Protein AF-F1VXD8-F1 (afdb_monomer_lite)

pLDDT: mean 83.52, std 15.58, range [35.66, 98.38]

Sequence (327 aa):
MNMDRWGVHWSHRRVVLRFARDKKGVAVALHQAAVRQLATRLDNAVLAYENTHGTLWCEQHRLHGQRSDFFLDGPDLLSGDSAGRHFYQLVRNLPLSGYERSFKLRADQLISGRFLVGLPVAVMAAADIDYLASRLEAPAPYRAALGAALAQAQYLHVGFEPDGGQTICKMYLEFAEGNSDRQPLYVGYKWDPADAQQRAISHYVSAPLPDTLALADDVARTGLEDIIALATRRVPRSALRYVDVTDLDTQRVSFDINLYPAGLRVRDVQPMLLGMQRYFSIPEKEMAALIARTADAVVGHVAGGTDRHGRAFVTIYHAHPASLMAA

Structure (mmCIF, N/CA/C/O backbone):
data_AF-F1VXD8-F1
#
_entry.id   AF-F1VXD8-F1
#
loop_
_atom_site.group_PDB
_atom_site.id
_atom_site.type_symbol
_atom_site.label_atom_id
_atom_site.label_alt_id
_atom_site.label_comp_id
_atom_site.label_asym_id
_atom_site.label_entity_id
_atom_site.label_seq_id
_atom_site.pdbx_PDB_ins_code
_atom_site.Cartn_x
_atom_site.Cartn_y
_atom_site.Cartn_z
_atom_site.occupancy
_atom_site.B_iso_or_equiv
_atom_site.auth_seq_id
_atom_site.auth_comp_id
_atom_site.auth_asym_id
_atom_site.auth_atom_id
_atom_site.pdbx_PDB_model_num
ATOM 1 N N . MET A 1 1 ? 26.092 6.415 -21.485 1.00 38.09 1 MET A N 1
ATOM 2 C CA . MET A 1 1 ? 26.252 5.047 -22.026 1.00 38.09 1 MET A CA 1
ATOM 3 C C . MET A 1 1 ? 25.267 4.202 -21.236 1.00 38.09 1 MET A C 1
ATOM 5 O O . MET A 1 1 ? 25.464 4.098 -20.036 1.00 38.09 1 MET A O 1
ATOM 9 N N . ASN A 1 2 ? 24.162 3.741 -21.827 1.00 35.66 2 ASN A N 1
ATOM 10 C CA . ASN A 1 2 ? 23.136 3.025 -21.057 1.00 35.66 2 ASN A CA 1
ATOM 11 C C . ASN A 1 2 ? 23.578 1.567 -20.889 1.00 35.66 2 ASN A C 1
ATOM 13 O O . ASN A 1 2 ? 23.715 0.856 -21.884 1.00 35.66 2 ASN A O 1
ATOM 17 N N . MET A 1 3 ? 23.874 1.158 -19.654 1.00 39.47 3 MET A N 1
ATOM 18 C CA . MET A 1 3 ? 23.841 -0.257 -19.274 1.00 39.47 3 MET A CA 1
ATOM 19 C C . MET A 1 3 ? 22.394 -0.729 -19.400 1.00 39.47 3 MET A C 1
ATOM 21 O O . MET A 1 3 ? 21.478 0.028 -19.071 1.00 39.47 3 MET A O 1
ATOM 25 N N . ASP A 1 4 ? 22.180 -1.940 -19.905 1.00 50.34 4 ASP A N 1
ATOM 26 C CA . ASP A 1 4 ? 20.881 -2.576 -19.719 1.00 50.34 4 ASP A CA 1
ATOM 27 C C . ASP A 1 4 ? 20.726 -3.041 -18.258 1.00 50.34 4 ASP A C 1
ATOM 29 O O . ASP A 1 4 ? 21.672 -3.004 -17.464 1.00 50.34 4 ASP A O 1
ATOM 33 N N . ARG A 1 5 ? 19.525 -3.499 -17.904 1.00 52.06 5 ARG A N 1
ATOM 34 C CA . ARG A 1 5 ? 19.204 -4.034 -16.569 1.00 52.06 5 ARG A CA 1
ATOM 35 C C . ARG A 1 5 ? 20.009 -5.281 -16.162 1.00 52.06 5 ARG A C 1
ATOM 37 O O . ARG A 1 5 ? 19.930 -5.726 -15.029 1.00 52.06 5 ARG A O 1
ATOM 44 N N . TRP A 1 6 ? 20.805 -5.846 -17.071 1.00 50.00 6 TRP A N 1
ATOM 45 C CA . TRP A 1 6 ? 21.692 -6.983 -16.813 1.00 50.00 6 TRP A CA 1
ATOM 46 C C . TRP A 1 6 ? 23.145 -6.552 -16.589 1.00 50.00 6 TRP A C 1
ATOM 48 O O . TRP A 1 6 ? 24.043 -7.390 -16.505 1.00 50.00 6 TRP A O 1
ATOM 58 N N . GLY A 1 7 ? 23.397 -5.241 -16.535 1.00 41.53 7 GLY A N 1
ATOM 59 C CA . GLY A 1 7 ? 24.740 -4.680 -16.461 1.00 41.53 7 GLY A CA 1
ATOM 60 C C . GLY A 1 7 ? 25.557 -4.895 -17.736 1.00 41.53 7 GLY A C 1
ATOM 61 O O . GLY A 1 7 ? 26.779 -4.736 -17.724 1.00 41.53 7 GLY A O 1
ATOM 62 N N . VAL A 1 8 ? 24.907 -5.250 -18.847 1.00 44.00 8 VAL A N 1
ATOM 63 C CA . VAL A 1 8 ? 25.558 -5.528 -20.122 1.00 44.00 8 VAL A CA 1
ATOM 64 C C . VAL A 1 8 ? 25.631 -4.248 -20.946 1.00 44.00 8 VAL A C 1
ATOM 66 O O . VAL A 1 8 ? 24.645 -3.562 -21.226 1.00 44.00 8 VAL A O 1
ATOM 69 N N . HIS A 1 9 ? 26.846 -3.930 -21.387 1.00 44.16 9 HIS A N 1
ATOM 70 C CA . HIS A 1 9 ? 27.068 -2.894 -22.383 1.00 44.16 9 HIS A CA 1
ATOM 71 C C . HIS A 1 9 ? 26.764 -3.430 -23.781 1.00 44.16 9 HIS A C 1
ATOM 73 O O . HIS A 1 9 ? 27.590 -4.103 -24.402 1.00 44.16 9 HIS A O 1
ATOM 79 N N . TRP A 1 10 ? 25.612 -3.055 -24.329 1.00 46.56 10 TRP A N 1
ATOM 80 C CA . TRP A 1 10 ? 25.350 -3.253 -25.749 1.00 46.56 10 TRP A CA 1
ATOM 81 C C . TRP A 1 10 ? 25.934 -2.091 -26.547 1.00 46.56 10 TRP A C 1
ATOM 83 O O . TRP A 1 10 ? 25.477 -0.952 -26.465 1.00 46.56 10 TRP A O 1
ATOM 93 N N . SER A 1 11 ? 26.956 -2.370 -27.358 1.00 47.16 11 SER A N 1
ATOM 94 C CA . SER A 1 11 ? 27.401 -1.434 -28.390 1.00 47.16 11 SER A CA 1
ATOM 95 C C . SER A 1 11 ? 26.821 -1.869 -29.737 1.00 47.16 11 SER A C 1
ATOM 97 O O . SER A 1 11 ? 27.127 -2.946 -30.250 1.00 47.16 11 SER A O 1
ATOM 99 N N . HIS A 1 12 ? 26.007 -1.011 -30.355 1.00 52.53 12 HIS A N 1
ATOM 100 C CA . HIS A 1 12 ? 25.431 -1.262 -31.683 1.00 52.53 12 HIS A CA 1
ATOM 101 C C . HIS A 1 12 ? 26.468 -1.272 -32.817 1.00 52.53 12 HIS A C 1
ATOM 103 O O . HIS A 1 12 ? 26.105 -1.461 -33.976 1.00 52.53 12 HIS A O 1
ATOM 109 N N . ARG A 1 13 ? 27.752 -1.028 -32.518 1.00 52.91 13 ARG A N 1
ATOM 110 C CA . ARG A 1 13 ? 28.778 -0.863 -33.548 1.00 52.91 13 ARG A CA 1
ATOM 111 C C . ARG A 1 13 ? 29.241 -2.192 -34.145 1.00 52.91 13 ARG A C 1
ATOM 113 O O . ARG A 1 13 ? 29.604 -2.178 -35.316 1.00 52.91 13 ARG A O 1
ATOM 120 N N . ARG A 1 14 ? 29.189 -3.316 -33.409 1.00 56.62 14 ARG A N 1
ATOM 121 C CA . ARG A 1 14 ? 29.451 -4.681 -33.923 1.00 56.62 14 ARG A CA 1
ATOM 122 C C . ARG A 1 14 ? 28.812 -5.747 -33.024 1.00 56.62 14 ARG A C 1
ATOM 124 O O . ARG A 1 14 ? 29.429 -6.166 -32.050 1.00 56.62 14 ARG A O 1
ATOM 131 N N . VAL A 1 15 ? 27.615 -6.226 -33.364 1.00 61.59 15 VAL A N 1
ATOM 132 C CA . VAL A 1 15 ? 27.095 -7.469 -32.768 1.00 61.59 15 VAL A CA 1
ATOM 133 C C . VAL A 1 15 ? 27.590 -8.631 -33.616 1.00 61.59 15 VAL A C 1
ATOM 135 O O . VAL A 1 15 ? 27.307 -8.695 -34.813 1.00 61.59 15 VAL A O 1
ATOM 138 N N . VAL A 1 16 ? 28.365 -9.521 -32.999 1.00 60.97 16 VAL A N 1
ATOM 139 C CA . VAL A 1 16 ? 28.893 -10.725 -33.641 1.00 60.97 16 VAL A CA 1
ATOM 140 C C . VAL A 1 16 ? 28.226 -11.931 -33.002 1.00 60.97 16 VAL A C 1
ATOM 142 O O . VAL A 1 16 ? 28.503 -12.246 -31.846 1.00 60.97 16 VAL A O 1
ATOM 145 N N . LEU A 1 17 ? 27.365 -12.615 -33.754 1.00 58.53 17 LEU A N 1
ATOM 146 C CA . LEU A 1 17 ? 26.837 -13.906 -33.323 1.00 58.53 17 LEU A CA 1
ATOM 147 C C . LEU A 1 17 ? 27.918 -14.960 -33.551 1.00 58.53 17 LEU A C 1
ATOM 149 O O . LEU A 1 17 ? 28.400 -15.128 -34.674 1.00 58.53 17 LEU A O 1
ATOM 153 N N . ARG A 1 18 ? 28.326 -15.637 -32.477 1.00 59.59 18 ARG A N 1
ATOM 154 C CA . ARG A 1 18 ? 29.280 -16.745 -32.533 1.00 59.59 18 ARG A CA 1
ATOM 155 C C . ARG A 1 18 ? 28.513 -18.054 -32.456 1.00 59.59 18 ARG A C 1
ATOM 157 O O . ARG A 1 18 ? 27.931 -18.370 -31.425 1.00 59.59 18 ARG A O 1
ATOM 164 N N . PHE A 1 19 ? 28.549 -18.816 -33.537 1.00 59.12 19 PHE A N 1
ATOM 165 C CA . PHE A 1 19 ? 28.017 -20.171 -33.584 1.00 59.12 19 PHE A CA 1
ATOM 166 C C . PHE A 1 19 ? 29.193 -21.126 -33.441 1.00 59.12 19 PHE A C 1
ATOM 168 O O . PHE A 1 19 ? 30.098 -21.098 -34.273 1.00 59.12 19 PHE A O 1
ATOM 175 N N . ALA A 1 20 ? 29.214 -21.936 -32.387 1.00 53.72 20 ALA A N 1
ATOM 176 C CA . ALA A 1 20 ? 30.262 -22.925 -32.180 1.00 53.72 20 ALA A CA 1
ATOM 177 C C . ALA A 1 20 ? 29.657 -24.324 -32.091 1.00 53.72 20 ALA A C 1
ATOM 179 O O . ALA A 1 20 ? 28.726 -24.557 -31.324 1.00 53.72 20 ALA A O 1
ATOM 180 N N . ARG A 1 21 ? 30.230 -25.256 -32.853 1.00 45.47 21 ARG A N 1
ATOM 181 C CA . ARG A 1 21 ? 30.046 -26.695 -32.663 1.00 45.47 21 ARG A CA 1
ATOM 182 C C . ARG A 1 21 ? 31.432 -27.329 -32.700 1.00 45.47 21 ARG A C 1
ATOM 184 O O . ARG A 1 21 ? 32.216 -27.037 -33.601 1.00 45.47 21 ARG A O 1
ATOM 191 N N . ASP A 1 22 ? 31.764 -28.111 -31.677 1.00 48.09 22 ASP A N 1
ATOM 192 C CA . ASP A 1 22 ? 33.009 -28.888 -31.598 1.00 48.09 22 ASP A CA 1
ATOM 193 C C . ASP A 1 22 ? 34.289 -28.059 -31.838 1.00 48.09 22 ASP A C 1
ATOM 195 O O . ASP A 1 22 ? 35.101 -28.346 -32.717 1.00 48.09 22 ASP A O 1
ATOM 199 N N . LYS A 1 23 ? 34.469 -26.988 -31.047 1.00 52.34 23 LYS A N 1
ATOM 200 C CA . LYS A 1 23 ? 35.639 -26.075 -31.053 1.00 52.34 23 LYS A CA 1
ATOM 201 C C . LYS A 1 23 ? 35.875 -25.274 -32.348 1.00 52.34 23 LYS A C 1
ATOM 203 O O . LYS A 1 23 ? 36.781 -24.443 -32.369 1.00 52.34 23 LYS A O 1
ATOM 208 N N . LYS A 1 24 ? 35.056 -25.435 -33.394 1.00 49.69 24 LYS A N 1
ATOM 209 C CA . LYS A 1 24 ? 35.053 -24.560 -34.579 1.00 49.69 24 LYS A CA 1
ATOM 210 C C . LYS A 1 24 ? 33.938 -23.525 -34.445 1.00 49.69 24 LYS A C 1
ATOM 212 O O . LYS A 1 24 ? 32.763 -23.875 -34.367 1.00 49.69 24 LYS A O 1
ATOM 217 N N . GLY A 1 25 ? 34.320 -22.250 -34.378 1.00 60.97 25 GLY A N 1
ATOM 218 C CA . GLY A 1 25 ? 33.395 -21.124 -34.272 1.00 60.97 25 GLY A CA 1
ATOM 219 C C . GLY A 1 25 ? 33.295 -20.344 -35.580 1.00 60.97 25 GLY A C 1
ATOM 220 O O . GLY A 1 25 ? 34.322 -19.974 -36.144 1.00 60.97 25 GLY A O 1
ATOM 221 N N . VAL A 1 26 ? 32.077 -20.051 -36.034 1.00 63.69 26 VAL A N 1
ATOM 222 C CA . VAL A 1 26 ? 31.808 -19.061 -37.088 1.00 63.69 26 VAL A CA 1
ATOM 223 C C . VAL A 1 26 ? 31.263 -17.799 -36.432 1.00 63.69 26 VAL A C 1
ATOM 225 O O . VAL A 1 26 ? 30.393 -17.862 -35.564 1.00 63.69 26 VAL A O 1
ATOM 228 N N . ALA A 1 27 ? 31.795 -16.651 -36.838 1.00 71.44 27 ALA A N 1
ATOM 229 C CA . ALA A 1 27 ? 31.376 -15.336 -36.380 1.00 71.44 27 ALA A CA 1
ATOM 230 C C . ALA A 1 27 ? 30.654 -14.607 -37.519 1.00 71.44 27 ALA A C 1
ATOM 232 O O . ALA A 1 27 ? 31.244 -14.387 -38.575 1.00 71.44 27 ALA A O 1
ATOM 233 N N . VAL A 1 28 ? 29.400 -14.210 -37.300 1.00 74.00 28 VAL A N 1
ATOM 234 C CA . VAL A 1 28 ? 28.630 -13.405 -38.260 1.00 74.00 28 VAL A CA 1
ATOM 235 C C . VAL A 1 28 ? 28.453 -12.004 -37.694 1.00 74.00 28 VAL A C 1
ATOM 237 O O . VAL A 1 28 ? 27.835 -11.830 -36.643 1.00 74.00 28 VAL A O 1
ATOM 240 N N . ALA A 1 29 ? 29.001 -11.003 -38.385 1.00 78.25 29 ALA A N 1
ATOM 241 C CA . ALA A 1 29 ? 28.764 -9.603 -38.059 1.00 78.25 29 ALA A CA 1
ATOM 242 C C . ALA A 1 29 ? 27.377 -9.186 -38.564 1.00 78.25 29 ALA A C 1
ATOM 244 O O . ALA A 1 29 ? 27.072 -9.323 -39.748 1.00 78.25 29 ALA A O 1
ATOM 245 N N . LEU A 1 30 ? 26.536 -8.673 -37.668 1.00 77.88 30 LEU A N 1
ATOM 246 C CA . LEU A 1 30 ? 25.203 -8.197 -38.024 1.00 77.88 30 LEU A CA 1
ATOM 247 C C . LEU A 1 30 ? 25.238 -6.733 -38.473 1.00 77.88 30 LEU A C 1
ATOM 249 O O . LEU A 1 30 ? 25.875 -5.887 -37.844 1.00 77.88 30 LEU A O 1
ATOM 253 N N . HIS A 1 31 ? 24.484 -6.419 -39.528 1.00 84.44 31 HIS A N 1
ATOM 254 C CA . HIS A 1 31 ? 24.218 -5.039 -39.930 1.00 84.44 31 HIS A CA 1
ATOM 255 C C . HIS A 1 31 ? 23.404 -4.303 -38.849 1.00 84.44 31 HIS A C 1
ATOM 257 O O . HIS A 1 31 ? 22.544 -4.903 -38.203 1.00 84.44 31 HIS A O 1
ATOM 263 N N . GLN A 1 32 ? 23.595 -2.989 -38.685 1.00 77.00 32 GLN A N 1
ATOM 264 C CA . GLN A 1 32 ? 22.934 -2.202 -37.630 1.00 77.00 32 GLN A CA 1
ATOM 265 C C . GLN A 1 32 ? 21.396 -2.301 -37.669 1.00 77.00 32 GLN A C 1
ATOM 267 O O . GLN A 1 32 ? 20.741 -2.311 -36.628 1.00 77.00 32 GLN A O 1
ATOM 272 N N . ALA A 1 33 ? 20.800 -2.391 -38.862 1.00 79.62 33 ALA A N 1
ATOM 273 C CA . ALA A 1 33 ? 19.358 -2.609 -39.008 1.00 79.62 33 ALA A CA 1
ATOM 274 C C . ALA A 1 33 ? 18.912 -3.979 -38.459 1.00 79.62 33 ALA A C 1
ATOM 276 O O . ALA A 1 33 ? 17.919 -4.048 -37.740 1.00 79.62 33 ALA A O 1
ATOM 277 N N . ALA A 1 34 ? 19.682 -5.040 -38.725 1.00 81.56 34 ALA A N 1
ATOM 278 C CA . ALA A 1 34 ? 19.412 -6.380 -38.207 1.00 81.56 34 ALA A CA 1
ATOM 279 C C . ALA A 1 34 ? 19.588 -6.440 -36.683 1.00 81.56 34 ALA A C 1
ATOM 281 O O . ALA A 1 34 ? 18.781 -7.062 -36.003 1.00 81.56 34 ALA A O 1
ATOM 282 N N . VAL A 1 35 ? 20.588 -5.736 -36.136 1.00 77.81 35 VAL A N 1
ATOM 283 C CA . VAL A 1 35 ? 20.770 -5.596 -34.681 1.00 77.81 35 VAL A CA 1
ATOM 284 C C . VAL A 1 35 ? 19.558 -4.937 -34.033 1.00 77.81 35 VAL A C 1
ATOM 286 O O . VAL A 1 35 ? 19.059 -5.450 -33.039 1.00 77.81 35 VAL A O 1
ATOM 289 N N . ARG A 1 36 ? 19.056 -3.832 -34.602 1.00 74.38 36 ARG A N 1
ATOM 290 C CA . ARG A 1 36 ? 17.851 -3.162 -34.090 1.00 74.38 36 ARG A CA 1
ATOM 291 C C . ARG A 1 36 ? 16.632 -4.081 -34.132 1.00 74.38 36 ARG A C 1
ATOM 293 O O . ARG A 1 36 ? 15.937 -4.197 -33.134 1.00 74.38 36 ARG A O 1
ATOM 300 N N . GLN A 1 37 ? 16.411 -4.777 -35.247 1.00 81.50 37 GLN A N 1
ATOM 301 C CA . GLN A 1 37 ? 15.286 -5.704 -35.375 1.00 81.50 37 GLN A CA 1
ATOM 302 C C . GLN A 1 37 ? 15.387 -6.884 -34.399 1.00 81.50 37 GLN A C 1
ATOM 304 O O . GLN A 1 37 ? 14.380 -7.283 -33.818 1.00 81.50 37 GLN A O 1
ATOM 309 N N . LEU A 1 38 ? 16.588 -7.444 -34.217 1.00 80.69 38 LEU A N 1
ATOM 310 C CA . LEU A 1 38 ? 16.833 -8.517 -33.258 1.00 80.69 38 LEU A CA 1
ATOM 311 C C . LEU A 1 38 ? 16.585 -8.041 -31.826 1.00 80.69 38 LEU A C 1
ATOM 313 O O . LEU A 1 38 ? 15.897 -8.742 -31.094 1.00 80.69 38 LEU A O 1
ATOM 317 N N . ALA A 1 39 ? 17.087 -6.858 -31.460 1.00 74.31 39 ALA A N 1
ATOM 318 C CA . ALA A 1 39 ? 16.845 -6.255 -30.152 1.00 74.31 39 ALA A CA 1
ATOM 319 C C . ALA A 1 39 ? 15.340 -6.099 -29.896 1.00 74.31 39 ALA A C 1
ATOM 321 O O . ALA A 1 39 ? 14.835 -6.682 -28.950 1.00 74.31 39 ALA A O 1
ATOM 322 N N . THR A 1 40 ? 14.593 -5.477 -30.816 1.00 74.94 40 THR A N 1
ATOM 323 C CA . THR A 1 40 ? 13.131 -5.342 -30.689 1.00 74.94 40 THR A CA 1
ATOM 324 C C . THR A 1 40 ? 12.416 -6.690 -30.557 1.00 74.94 40 THR A C 1
ATOM 326 O O . THR A 1 40 ? 11.481 -6.824 -29.774 1.00 74.94 40 THR A O 1
ATOM 329 N N . ARG A 1 41 ? 12.826 -7.715 -31.317 1.00 82.69 41 ARG A N 1
ATOM 330 C CA . ARG A 1 41 ? 12.224 -9.056 -31.212 1.00 82.69 41 ARG A CA 1
ATOM 331 C C . ARG A 1 41 ? 12.539 -9.729 -29.881 1.00 82.69 41 ARG A C 1
ATOM 333 O O . ARG A 1 41 ? 11.662 -10.390 -29.336 1.00 82.69 41 ARG A O 1
ATOM 340 N N . LEU A 1 42 ? 13.765 -9.578 -29.388 1.00 80.06 42 LEU A N 1
ATOM 341 C CA . LEU A 1 42 ? 14.173 -10.110 -28.095 1.00 80.06 42 LEU A CA 1
ATOM 342 C C . LEU A 1 42 ? 13.429 -9.398 -26.964 1.00 80.06 42 LEU A C 1
ATOM 344 O O . LEU A 1 42 ? 12.869 -10.078 -26.115 1.00 80.06 42 LEU A O 1
ATOM 348 N N . ASP A 1 43 ? 13.337 -8.069 -27.015 1.00 74.69 43 ASP A N 1
ATOM 349 C CA . ASP A 1 43 ? 12.565 -7.266 -26.066 1.00 74.69 43 ASP A CA 1
ATOM 350 C C . ASP A 1 43 ? 11.102 -7.726 -26.039 1.00 74.69 43 ASP A C 1
ATOM 352 O O . ASP A 1 43 ? 10.558 -8.002 -24.975 1.00 74.69 43 ASP A O 1
ATOM 356 N N . ASN A 1 44 ? 10.479 -7.924 -27.205 1.00 76.94 44 ASN A N 1
ATOM 357 C CA . ASN A 1 44 ? 9.107 -8.433 -27.292 1.00 76.94 44 ASN A CA 1
ATOM 358 C C . ASN A 1 44 ? 8.959 -9.859 -26.736 1.00 76.94 44 ASN A C 1
ATOM 360 O O . ASN A 1 44 ? 7.956 -10.162 -26.092 1.00 76.94 44 ASN A O 1
ATOM 364 N N . ALA A 1 45 ? 9.931 -10.743 -26.980 1.00 81.12 45 ALA A N 1
ATOM 365 C CA . ALA A 1 45 ? 9.912 -12.109 -26.458 1.00 81.12 45 ALA A CA 1
ATOM 366 C C . ALA A 1 45 ? 10.075 -12.134 -24.931 1.00 81.12 45 ALA A C 1
ATOM 368 O O . ALA A 1 45 ? 9.355 -12.861 -24.248 1.00 81.12 45 ALA A O 1
ATOM 369 N N . VAL A 1 46 ? 10.976 -11.305 -24.402 1.00 79.50 46 VAL A N 1
ATOM 370 C CA . VAL A 1 46 ? 11.166 -11.092 -22.965 1.00 79.50 46 VAL A CA 1
ATOM 371 C C . VAL A 1 46 ? 9.886 -10.542 -22.342 1.00 79.50 46 VAL A C 1
ATOM 373 O O . VAL A 1 46 ? 9.401 -11.118 -21.378 1.00 79.50 46 VAL A O 1
ATOM 376 N N . LEU A 1 47 ? 9.274 -9.514 -22.937 1.00 74.81 47 LEU A N 1
ATOM 377 C CA . LEU A 1 47 ? 8.008 -8.948 -22.464 1.00 74.81 47 LEU A CA 1
ATOM 378 C C . LEU A 1 47 ? 6.879 -9.986 -22.445 1.00 74.81 47 LEU A C 1
ATOM 380 O O . LEU A 1 47 ? 6.145 -10.085 -21.463 1.00 74.81 47 LEU A O 1
ATOM 384 N N . ALA A 1 48 ? 6.737 -10.782 -23.508 1.00 79.94 48 ALA A N 1
ATOM 385 C CA . ALA A 1 48 ? 5.734 -11.844 -23.568 1.00 79.94 48 ALA A CA 1
ATOM 386 C C . ALA A 1 48 ? 5.957 -12.906 -22.477 1.00 79.94 48 ALA A C 1
ATOM 388 O O . ALA A 1 48 ? 5.000 -13.356 -21.839 1.00 79.94 48 ALA A O 1
ATOM 389 N N . TYR A 1 49 ? 7.218 -13.270 -22.233 1.00 81.88 49 TYR A N 1
ATOM 390 C CA . TYR A 1 49 ? 7.590 -14.183 -21.159 1.00 81.88 49 TYR A CA 1
ATOM 391 C C . TYR A 1 49 ? 7.269 -13.590 -19.781 1.00 81.88 49 TYR A C 1
ATOM 393 O O . TYR A 1 49 ? 6.590 -14.234 -18.985 1.00 81.88 49 TYR A O 1
ATOM 401 N N . GLU A 1 50 ? 7.699 -12.357 -19.504 1.00 80.38 50 GLU A N 1
ATOM 402 C CA . GLU A 1 50 ? 7.515 -11.693 -18.207 1.00 80.38 50 GLU A CA 1
ATOM 403 C C . GLU A 1 50 ? 6.043 -11.463 -17.869 1.00 80.38 50 GLU A C 1
ATOM 405 O O . GLU A 1 50 ? 5.634 -11.656 -16.728 1.00 80.38 50 GLU A O 1
ATOM 410 N N . ASN A 1 51 ? 5.211 -11.146 -18.861 1.00 71.50 51 ASN A N 1
ATOM 411 C CA . ASN A 1 51 ? 3.766 -11.028 -18.659 1.00 71.50 51 ASN A CA 1
ATOM 412 C C . ASN A 1 51 ? 3.113 -12.352 -18.226 1.00 71.50 51 ASN A C 1
ATOM 414 O O . ASN A 1 51 ? 2.065 -12.337 -17.581 1.00 71.50 51 ASN A O 1
ATOM 418 N N . THR A 1 52 ? 3.710 -13.488 -18.594 1.00 74.06 52 THR A N 1
ATOM 419 C CA . THR A 1 52 ? 3.155 -14.826 -18.338 1.00 74.06 52 THR A CA 1
ATOM 420 C C . THR A 1 52 ? 3.751 -15.466 -17.085 1.00 74.06 52 THR A C 1
ATOM 422 O O . THR A 1 52 ? 3.063 -16.176 -16.354 1.00 74.06 52 THR A O 1
ATOM 425 N N . HIS A 1 53 ? 5.040 -15.240 -16.842 1.00 72.88 53 HIS A N 1
ATOM 426 C CA . HIS A 1 53 ? 5.824 -15.961 -15.838 1.00 72.88 53 HIS A CA 1
ATOM 427 C C . HIS A 1 53 ? 6.399 -15.052 -14.742 1.00 72.88 53 HIS A C 1
ATOM 429 O O . HIS A 1 53 ? 6.982 -15.549 -13.771 1.00 72.88 53 HIS A O 1
ATOM 435 N N . GLY A 1 54 ? 6.202 -13.745 -14.874 1.00 70.75 54 GLY A N 1
ATOM 436 C CA . GLY A 1 54 ? 6.728 -12.699 -14.012 1.00 70.75 54 GLY A CA 1
ATOM 437 C C . GLY A 1 54 ? 8.106 -12.196 -14.437 1.00 70.75 54 GLY A C 1
ATOM 438 O O . GLY A 1 54 ? 8.784 -12.814 -15.260 1.00 70.75 54 GLY A O 1
ATOM 439 N N . THR A 1 55 ? 8.521 -11.064 -13.864 1.00 72.31 55 THR A N 1
ATOM 440 C CA . THR A 1 55 ? 9.756 -10.350 -14.239 1.00 72.31 55 THR A CA 1
ATOM 441 C C . THR A 1 55 ? 10.992 -11.252 -14.183 1.00 72.31 55 THR A C 1
ATOM 443 O O . THR A 1 55 ? 11.196 -11.995 -13.217 1.00 72.31 55 THR A O 1
ATOM 446 N N . LEU A 1 56 ? 11.833 -11.179 -15.217 1.00 71.06 56 LEU A N 1
ATOM 447 C CA . LEU A 1 56 ? 13.136 -11.828 -15.260 1.00 71.06 56 LEU A CA 1
ATOM 448 C C . LEU A 1 56 ? 14.113 -10.921 -14.514 1.00 71.06 56 LEU A C 1
ATOM 450 O O . LEU A 1 56 ? 14.643 -9.975 -15.085 1.00 71.06 56 LEU A O 1
ATOM 454 N N . TRP A 1 57 ? 14.303 -11.184 -13.223 1.00 62.12 57 TRP A N 1
ATOM 455 C CA . TRP A 1 57 ? 15.217 -10.409 -12.380 1.00 62.12 57 TRP A CA 1
ATOM 456 C C . TRP A 1 57 ? 16.584 -11.091 -12.218 1.00 62.12 57 TRP A C 1
ATOM 458 O O . TRP A 1 57 ? 17.608 -10.422 -12.209 1.00 62.12 57 TRP A O 1
ATOM 468 N N . CYS A 1 58 ? 16.622 -12.430 -12.139 1.00 51.62 58 CYS A N 1
ATOM 469 C CA . CYS A 1 58 ? 17.827 -13.278 -12.186 1.00 51.62 58 CYS A CA 1
ATOM 470 C C . CYS A 1 58 ? 17.420 -14.760 -11.979 1.00 51.62 58 CYS A C 1
ATOM 472 O O . CYS A 1 58 ? 16.422 -15.039 -11.311 1.00 51.62 58 CYS A O 1
ATOM 474 N N . GLU A 1 59 ? 18.175 -15.730 -12.521 1.00 46.16 59 GLU A N 1
ATOM 475 C CA . GLU A 1 59 ? 17.873 -17.176 -12.408 1.00 46.16 59 GLU A CA 1
ATOM 476 C C . GLU A 1 59 ? 17.832 -17.703 -10.956 1.00 46.16 59 GLU A C 1
ATOM 478 O O . GLU A 1 59 ? 17.130 -18.676 -10.674 1.00 46.16 59 GLU A O 1
ATOM 483 N N . GLN A 1 60 ? 18.506 -17.040 -10.009 1.00 48.34 60 GLN A N 1
ATOM 484 C CA . GLN A 1 60 ? 18.484 -17.399 -8.582 1.00 48.34 60 GLN A CA 1
ATOM 485 C C . GLN A 1 60 ? 17.142 -17.063 -7.892 1.00 48.34 60 GLN A C 1
ATOM 487 O O . GLN A 1 60 ? 16.857 -17.588 -6.817 1.00 48.34 60 GLN A O 1
ATOM 492 N N . HIS A 1 61 ? 16.266 -16.263 -8.518 1.00 57.06 61 HIS A N 1
ATOM 493 C CA . HIS A 1 61 ? 15.024 -15.769 -7.902 1.00 57.06 61 HIS A CA 1
ATOM 494 C C . HIS A 1 61 ? 13.784 -16.642 -8.109 1.00 57.06 61 HIS A C 1
ATOM 496 O O . HIS A 1 61 ? 12.714 -16.323 -7.589 1.00 57.06 61 HIS A O 1
ATOM 502 N N . ARG A 1 62 ? 13.908 -17.800 -8.769 1.00 53.47 62 ARG A N 1
ATOM 503 C CA . ARG A 1 62 ? 12.797 -18.763 -8.881 1.00 53.47 62 ARG A CA 1
ATOM 504 C C . ARG A 1 62 ? 12.284 -19.229 -7.506 1.00 53.47 62 ARG A C 1
ATOM 506 O O . ARG A 1 62 ? 11.095 -19.493 -7.359 1.00 53.47 62 ARG A O 1
ATOM 513 N N . LEU A 1 63 ? 13.162 -19.267 -6.497 1.00 56.12 63 LEU A N 1
ATOM 514 C CA . LEU A 1 63 ? 12.810 -19.557 -5.099 1.00 56.12 63 LEU A CA 1
ATOM 515 C C . LEU A 1 63 ? 12.059 -18.396 -4.418 1.00 56.12 63 LEU A C 1
ATOM 517 O O . LEU A 1 63 ? 11.180 -18.640 -3.595 1.00 56.12 63 LEU A O 1
ATOM 521 N N . HIS A 1 64 ? 12.360 -17.144 -4.780 1.00 57.84 64 HIS A N 1
ATOM 522 C CA . HIS A 1 64 ? 11.629 -15.972 -4.287 1.00 57.84 64 HIS A CA 1
ATOM 523 C C . HIS A 1 64 ? 10.205 -15.928 -4.862 1.00 57.84 64 HIS A C 1
ATOM 525 O O . HIS A 1 64 ? 9.257 -15.737 -4.105 1.00 57.84 64 HIS A O 1
ATOM 531 N N . GLY A 1 65 ? 10.037 -16.231 -6.155 1.00 56.62 65 GLY A N 1
ATOM 532 C CA . GLY A 1 65 ? 8.719 -16.317 -6.800 1.00 56.62 65 GLY A CA 1
ATOM 533 C C . GLY A 1 65 ? 7.773 -17.336 -6.149 1.00 56.62 65 GLY A C 1
ATOM 534 O O . GLY A 1 65 ? 6.611 -17.024 -5.914 1.00 56.62 65 GLY A O 1
ATOM 535 N N . GLN A 1 66 ? 8.279 -18.515 -5.761 1.00 59.22 66 GLN A N 1
ATOM 536 C CA . GLN A 1 66 ? 7.485 -19.543 -5.063 1.00 59.22 66 GLN A CA 1
ATOM 537 C C . GLN A 1 66 ? 6.980 -19.086 -3.685 1.00 59.22 66 GLN A C 1
ATOM 539 O O . GLN A 1 66 ? 5.883 -19.461 -3.273 1.00 59.22 66 GLN A O 1
ATOM 544 N N . ARG A 1 67 ? 7.763 -18.270 -2.966 1.00 63.38 67 ARG A N 1
ATOM 545 C CA . ARG A 1 67 ? 7.329 -17.664 -1.697 1.00 63.38 67 ARG A CA 1
ATOM 546 C C . ARG A 1 67 ? 6.254 -16.610 -1.930 1.00 63.38 67 ARG A C 1
ATOM 548 O O . ARG A 1 67 ? 5.262 -16.598 -1.209 1.00 63.38 67 ARG A O 1
ATOM 555 N N . SER A 1 68 ? 6.434 -15.766 -2.942 1.00 63.69 68 SER A N 1
ATOM 556 C CA . SER A 1 68 ? 5.436 -14.777 -3.346 1.00 63.69 68 SER A CA 1
ATOM 557 C C . SER A 1 68 ? 4.111 -15.449 -3.708 1.00 63.69 68 SER A C 1
ATOM 559 O O . SER A 1 68 ? 3.096 -15.063 -3.142 1.00 63.69 68 SER A O 1
ATOM 561 N N . ASP A 1 69 ? 4.121 -16.501 -4.539 1.00 65.31 69 ASP A N 1
ATOM 562 C CA . ASP A 1 69 ? 2.920 -17.275 -4.900 1.00 65.31 69 ASP A CA 1
ATOM 563 C C . ASP A 1 69 ? 2.180 -17.779 -3.645 1.00 65.31 69 ASP A C 1
ATOM 565 O O . ASP A 1 69 ? 0.978 -17.569 -3.526 1.00 65.31 69 ASP A O 1
ATOM 569 N N . PHE A 1 70 ? 2.885 -18.317 -2.642 1.00 62.22 70 PHE A N 1
ATOM 570 C CA . PHE A 1 70 ? 2.263 -18.746 -1.379 1.00 62.22 70 PHE A CA 1
ATOM 571 C C . PHE A 1 70 ? 1.545 -17.610 -0.624 1.00 62.22 70 PHE A C 1
ATOM 573 O O . PHE A 1 70 ? 0.501 -17.832 -0.010 1.00 62.22 70 PHE A O 1
ATOM 580 N N . PHE A 1 71 ? 2.084 -16.390 -0.656 1.00 60.16 71 PHE A N 1
ATOM 581 C CA . PHE A 1 71 ? 1.468 -15.231 -0.003 1.00 60.16 71 PHE A CA 1
ATOM 582 C C . PHE A 1 71 ? 0.383 -14.556 -0.856 1.00 60.16 71 PHE A C 1
ATOM 584 O O . PHE A 1 71 ? -0.505 -13.897 -0.309 1.00 60.16 71 PHE A O 1
ATOM 591 N N . LEU A 1 72 ? 0.444 -14.732 -2.178 1.00 60.22 72 LEU A N 1
ATOM 592 C CA . LEU A 1 72 ? -0.360 -14.020 -3.172 1.00 60.22 72 LEU A CA 1
ATOM 593 C C . LEU A 1 72 ? -1.461 -14.870 -3.826 1.00 60.22 72 LEU A C 1
ATOM 595 O O . LEU A 1 72 ? -2.367 -14.283 -4.419 1.00 60.22 72 LEU A O 1
ATOM 599 N N . ASP A 1 73 ? -1.483 -16.196 -3.628 1.00 55.12 73 ASP A N 1
ATOM 600 C CA . ASP A 1 73 ? -2.557 -17.134 -4.030 1.00 55.12 73 ASP A CA 1
ATOM 601 C C . ASP A 1 73 ? -3.862 -16.959 -3.216 1.00 55.12 73 ASP A C 1
ATOM 603 O O . ASP A 1 73 ? -4.607 -17.892 -2.908 1.00 55.12 73 ASP A O 1
ATOM 607 N N . GLY A 1 74 ? -4.194 -15.715 -2.873 1.00 55.84 74 GLY A N 1
ATOM 608 C CA . GLY A 1 74 ? -5.512 -15.354 -2.389 1.00 55.84 74 GLY A CA 1
ATOM 609 C C . GLY A 1 74 ? -6.525 -15.381 -3.543 1.00 55.84 74 GLY A C 1
ATOM 610 O O . GLY A 1 74 ? -6.295 -14.720 -4.558 1.00 55.84 74 GLY A O 1
ATOM 611 N N . PRO A 1 75 ? -7.689 -16.040 -3.395 1.00 47.62 75 PRO A N 1
ATOM 612 C CA . PRO A 1 75 ? -8.699 -16.129 -4.453 1.00 47.62 75 PRO A CA 1
ATOM 613 C C . PRO A 1 75 ? -9.177 -14.765 -4.987 1.00 47.62 75 PRO A C 1
ATOM 615 O O . PRO A 1 75 ? -9.653 -14.698 -6.116 1.00 47.62 75 PRO A O 1
ATOM 618 N N . ASP A 1 76 ? -9.013 -13.665 -4.240 1.00 52.56 76 ASP A N 1
ATOM 619 C CA . ASP A 1 76 ? -9.440 -12.318 -4.656 1.00 52.56 76 ASP A CA 1
ATOM 620 C C . ASP A 1 76 ? -8.508 -11.651 -5.694 1.00 52.56 76 ASP A C 1
ATOM 622 O O . ASP A 1 76 ? -8.977 -10.837 -6.478 1.00 52.56 76 ASP A O 1
ATOM 626 N N . LEU A 1 77 ? -7.207 -11.983 -5.740 1.00 52.41 77 LEU A N 1
ATOM 627 C CA . LEU A 1 77 ? -6.290 -11.438 -6.764 1.00 52.41 77 LEU A CA 1
ATOM 628 C C . LEU A 1 77 ? -6.444 -12.145 -8.112 1.00 52.41 77 LEU A C 1
ATOM 630 O O . LEU A 1 77 ? -6.182 -11.581 -9.174 1.00 52.41 77 LEU A O 1
ATOM 634 N N . LEU A 1 78 ? -6.870 -13.406 -8.065 1.00 49.53 78 LEU A N 1
ATOM 635 C CA . LEU A 1 78 ? -7.053 -14.241 -9.243 1.00 49.53 78 LEU A CA 1
ATOM 636 C C . LEU A 1 78 ? -8.489 -14.188 -9.781 1.00 49.53 78 LEU A C 1
ATOM 638 O O . LEU A 1 78 ? -8.691 -14.520 -10.953 1.00 49.53 78 LEU A O 1
ATOM 642 N N . SER A 1 79 ? -9.466 -13.735 -8.989 1.00 50.38 79 SER A N 1
ATOM 643 C CA . SER A 1 79 ? -10.864 -13.602 -9.412 1.00 50.38 79 SER A CA 1
ATOM 644 C C . SER A 1 79 ? -11.137 -12.257 -10.095 1.00 50.38 79 SER A C 1
ATOM 646 O O . SER A 1 79 ? -11.666 -11.316 -9.522 1.00 50.38 79 SER A O 1
ATOM 648 N N . GLY A 1 80 ? -10.815 -12.195 -11.388 1.00 55.75 80 GLY A N 1
ATOM 649 C CA . GLY A 1 80 ? -11.460 -11.269 -12.328 1.00 55.75 80 GLY A CA 1
ATOM 650 C C . GLY A 1 80 ? -10.735 -9.959 -12.639 1.00 55.75 80 GLY A C 1
ATOM 651 O O . GLY A 1 80 ? -10.989 -9.404 -13.703 1.00 55.75 80 GLY A O 1
ATOM 652 N N . ASP A 1 81 ? -9.801 -9.497 -11.805 1.00 69.81 81 ASP A N 1
ATOM 653 C CA . ASP A 1 81 ? -9.042 -8.273 -12.089 1.00 69.81 81 ASP A CA 1
ATOM 654 C C . ASP A 1 81 ? -7.746 -8.573 -12.865 1.00 69.81 81 ASP A C 1
ATOM 656 O O . ASP A 1 81 ? -6.718 -8.985 -12.313 1.00 69.81 81 ASP A O 1
ATOM 660 N N . SER A 1 82 ? -7.788 -8.375 -14.185 1.00 75.12 82 SER A N 1
ATOM 661 C CA . SER A 1 82 ? -6.617 -8.547 -15.050 1.00 75.12 82 SER A CA 1
ATOM 662 C C . SER A 1 82 ? -5.480 -7.575 -14.723 1.00 75.12 82 SER A C 1
ATOM 664 O O . SER A 1 82 ? -4.320 -7.934 -14.930 1.00 75.12 82 SER A O 1
ATOM 666 N N . ALA A 1 83 ? -5.784 -6.378 -14.207 1.00 80.06 83 ALA A N 1
ATOM 667 C CA . ALA A 1 83 ? -4.776 -5.386 -13.844 1.00 80.06 83 ALA A CA 1
ATOM 668 C C . ALA A 1 83 ? -4.043 -5.804 -12.564 1.00 80.06 83 ALA A C 1
ATOM 670 O O . ALA A 1 83 ? -2.811 -5.816 -12.543 1.00 80.06 83 ALA A O 1
ATOM 671 N N . GLY A 1 84 ? -4.781 -6.260 -11.547 1.00 79.81 84 GLY A N 1
ATOM 672 C CA . GLY A 1 84 ? -4.198 -6.808 -10.318 1.00 79.81 84 GLY A CA 1
ATOM 673 C C . GLY A 1 84 ? -3.295 -8.012 -10.590 1.00 79.81 84 GLY A C 1
ATOM 674 O O . GLY A 1 84 ? -2.180 -8.095 -10.070 1.00 79.81 84 GLY A O 1
ATOM 675 N N . ARG A 1 85 ? -3.716 -8.909 -11.492 1.00 78.69 85 ARG A N 1
ATOM 676 C CA . ARG A 1 85 ? -2.889 -10.045 -11.925 1.00 78.69 85 ARG A CA 1
ATOM 677 C C . ARG A 1 85 ? -1.642 -9.605 -12.690 1.00 78.69 85 ARG A C 1
ATOM 679 O O . ARG A 1 85 ? -0.574 -10.173 -12.476 1.00 78.69 85 ARG A O 1
ATOM 686 N N . HIS A 1 86 ? -1.760 -8.624 -13.581 1.00 81.19 86 HIS A N 1
ATOM 687 C CA . HIS A 1 86 ? -0.606 -8.099 -14.307 1.00 81.19 86 HIS A CA 1
ATOM 688 C C . HIS A 1 86 ? 0.416 -7.478 -13.349 1.00 81.19 86 HIS A C 1
ATOM 690 O O . HIS A 1 86 ? 1.597 -7.819 -13.404 1.00 81.19 86 HIS A O 1
ATOM 696 N N . PHE A 1 87 ? -0.052 -6.647 -12.415 1.00 86.25 87 PHE A N 1
ATOM 697 C CA . PHE A 1 87 ? 0.780 -6.067 -11.364 1.00 86.25 87 PHE A CA 1
ATOM 698 C C . PHE A 1 87 ? 1.484 -7.157 -10.563 1.00 86.25 87 PHE A C 1
ATOM 700 O O . PHE A 1 87 ? 2.693 -7.095 -10.348 1.00 86.25 87 PHE A O 1
ATOM 707 N N . TYR A 1 88 ? 0.737 -8.186 -10.159 1.00 81.69 88 TYR A N 1
ATOM 708 C CA . TYR A 1 88 ? 1.292 -9.318 -9.439 1.00 81.69 88 TYR A CA 1
ATOM 709 C C . TYR A 1 88 ? 2.452 -9.972 -10.201 1.00 81.69 88 TYR A C 1
ATOM 711 O O . TYR A 1 88 ? 3.532 -10.151 -9.639 1.00 81.69 88 TYR A O 1
ATOM 719 N N . GLN A 1 89 ? 2.272 -10.265 -11.492 1.00 80.94 89 GLN A N 1
ATOM 720 C CA . GLN A 1 89 ? 3.335 -10.852 -12.313 1.00 80.94 89 GLN A CA 1
ATOM 721 C C . GLN A 1 89 ? 4.587 -9.963 -12.361 1.00 80.94 89 GLN A C 1
ATOM 723 O O . GLN A 1 89 ? 5.706 -10.474 -12.276 1.00 80.94 89 GLN A O 1
ATOM 728 N N . LEU A 1 90 ? 4.426 -8.639 -12.413 1.00 83.81 90 LEU A N 1
ATOM 729 C CA . LEU A 1 90 ? 5.561 -7.714 -12.415 1.00 83.81 90 LEU A CA 1
ATOM 730 C C . LEU A 1 90 ? 6.381 -7.772 -11.117 1.00 83.81 90 LEU A C 1
ATOM 732 O O . LEU A 1 90 ? 7.607 -7.665 -11.173 1.00 83.81 90 LEU A O 1
ATOM 736 N N . VAL A 1 91 ? 5.738 -7.965 -9.963 1.00 83.12 91 VAL A N 1
ATOM 737 C CA . VAL A 1 91 ? 6.420 -7.870 -8.660 1.00 83.12 91 VAL A CA 1
ATOM 738 C C . VAL A 1 91 ? 6.782 -9.214 -8.027 1.00 83.12 91 VAL A C 1
ATOM 740 O O . VAL A 1 91 ? 7.668 -9.260 -7.179 1.00 83.12 91 VAL A O 1
ATOM 743 N N . ARG A 1 92 ? 6.153 -10.325 -8.429 1.00 78.50 92 ARG A N 1
ATOM 744 C CA . ARG A 1 92 ? 6.270 -11.606 -7.703 1.00 78.50 92 ARG A CA 1
ATOM 745 C C . ARG A 1 92 ? 7.677 -12.206 -7.659 1.00 78.50 92 ARG A C 1
ATOM 747 O O . ARG A 1 92 ? 7.999 -12.923 -6.718 1.00 78.50 92 ARG A O 1
ATOM 754 N N . ASN A 1 93 ? 8.513 -11.911 -8.653 1.00 77.88 93 ASN A N 1
ATOM 755 C CA . ASN A 1 93 ? 9.888 -12.420 -8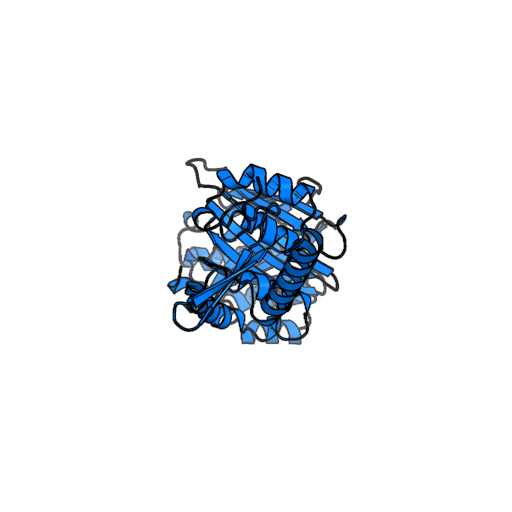.737 1.00 77.88 93 ASN A CA 1
ATOM 756 C C . ASN A 1 93 ? 10.929 -11.455 -8.144 1.00 77.88 93 ASN A C 1
ATOM 758 O O . ASN A 1 93 ? 12.127 -11.734 -8.214 1.00 77.88 93 ASN A O 1
ATOM 762 N N . LEU A 1 94 ? 10.494 -10.320 -7.589 1.00 80.62 94 LEU A N 1
ATOM 763 C CA . LEU A 1 94 ? 11.380 -9.365 -6.934 1.00 80.62 94 LEU A CA 1
ATOM 764 C C . LEU A 1 94 ? 11.825 -9.892 -5.554 1.00 80.62 94 LEU A C 1
ATOM 766 O O . LEU A 1 94 ? 11.159 -10.755 -4.973 1.00 80.62 94 LEU A O 1
ATOM 770 N N . PRO A 1 95 ? 12.949 -9.400 -5.005 1.00 78.25 95 PRO A N 1
ATOM 771 C CA . PRO A 1 95 ? 13.409 -9.753 -3.661 1.00 78.25 95 PRO A CA 1
ATOM 772 C C . PRO A 1 95 ? 12.551 -9.064 -2.586 1.00 78.25 95 PRO A C 1
ATOM 774 O O . PRO A 1 95 ? 12.977 -8.104 -1.948 1.00 78.25 95 PRO A O 1
ATOM 777 N N . LEU A 1 96 ? 11.318 -9.539 -2.414 1.00 82.94 96 LEU A N 1
ATOM 778 C CA . LEU A 1 96 ? 10.358 -8.962 -1.474 1.00 82.94 96 LEU A CA 1
ATOM 779 C C . LEU A 1 96 ? 10.810 -9.167 -0.018 1.00 82.94 96 LEU A C 1
ATOM 781 O O . LEU A 1 96 ? 11.186 -10.277 0.364 1.00 82.94 96 LEU A O 1
ATOM 785 N N . SER A 1 97 ? 10.728 -8.108 0.789 1.00 82.12 97 SER A N 1
ATOM 786 C CA . SER A 1 97 ? 10.952 -8.111 2.244 1.00 82.12 97 SER A CA 1
ATOM 787 C C . SER A 1 97 ? 9.659 -8.026 3.053 1.00 82.12 97 SER A C 1
ATOM 789 O O . SER A 1 97 ? 9.675 -8.257 4.255 1.00 82.12 97 SER A O 1
ATOM 791 N N . GLY A 1 98 ? 8.535 -7.696 2.417 1.00 81.69 98 GLY A N 1
ATOM 792 C CA . GLY A 1 98 ? 7.248 -7.586 3.092 1.00 81.69 98 GLY A CA 1
ATOM 793 C C . GLY A 1 98 ? 6.083 -7.750 2.129 1.00 81.69 98 GLY A C 1
ATOM 794 O O . GLY A 1 98 ? 6.180 -7.411 0.947 1.00 81.69 98 GLY A O 1
ATOM 795 N N . TYR A 1 99 ? 4.979 -8.281 2.647 1.00 85.44 99 TYR A N 1
ATOM 796 C CA . TYR A 1 99 ? 3.736 -8.437 1.909 1.00 85.44 99 TYR A CA 1
ATOM 797 C C . TYR A 1 99 ? 2.541 -8.176 2.816 1.00 85.44 99 TYR A C 1
ATOM 799 O O . TYR A 1 99 ? 2.385 -8.827 3.850 1.00 85.44 99 TYR A O 1
ATOM 807 N N . GLU A 1 100 ? 1.665 -7.277 2.382 1.00 88.56 100 GLU A N 1
ATOM 808 C CA . GLU A 1 100 ? 0.440 -6.951 3.095 1.00 88.56 100 GLU A CA 1
ATOM 809 C C . GLU A 1 100 ? -0.752 -6.922 2.153 1.00 88.56 100 GLU A C 1
ATOM 811 O O . GLU A 1 100 ? -0.692 -6.394 1.040 1.00 88.56 100 GLU A O 1
ATOM 816 N N . ARG A 1 101 ? -1.877 -7.448 2.633 1.00 91.50 101 ARG A N 1
ATOM 817 C CA . ARG A 1 101 ? -3.186 -7.274 2.007 1.00 91.50 101 ARG A CA 1
ATOM 818 C C . ARG A 1 101 ? -3.959 -6.232 2.779 1.00 91.50 101 ARG A C 1
ATOM 820 O O . ARG A 1 101 ? -3.681 -5.960 3.942 1.00 91.50 101 ARG A O 1
ATOM 827 N N . SER A 1 102 ? -4.946 -5.633 2.139 1.00 94.25 102 SER A N 1
ATOM 828 C CA . SER A 1 102 ? -5.855 -4.754 2.854 1.00 94.25 102 SER A CA 1
ATOM 829 C C . SER A 1 102 ? -7.244 -4.746 2.250 1.00 94.25 102 SER A C 1
ATOM 831 O O . SER A 1 102 ? -7.464 -5.106 1.092 1.00 94.25 102 SER A O 1
ATOM 833 N N . PHE A 1 103 ? -8.189 -4.281 3.052 1.00 94.94 103 PHE A N 1
ATOM 834 C CA . PHE A 1 103 ? -9.510 -3.898 2.590 1.00 94.94 103 PHE A CA 1
ATOM 835 C C . PHE A 1 103 ? -9.844 -2.501 3.100 1.00 94.94 103 PHE A C 1
ATOM 837 O O . PHE A 1 103 ? -9.329 -2.060 4.129 1.00 94.94 103 PHE A O 1
ATOM 844 N N . LYS A 1 104 ? -10.660 -1.775 2.339 1.00 95.94 104 LYS A N 1
ATOM 845 C CA . LYS A 1 104 ? -11.088 -0.415 2.658 1.00 95.94 104 LYS A CA 1
ATOM 846 C C . LYS A 1 104 ? -12.605 -0.333 2.649 1.00 95.94 104 LYS A C 1
ATOM 848 O O . LYS A 1 104 ? -13.237 -0.772 1.695 1.00 95.94 104 LYS A O 1
ATOM 853 N N . LEU A 1 105 ? -13.155 0.253 3.699 1.00 95.75 105 LEU A N 1
ATOM 854 C CA . LEU A 1 105 ? -14.556 0.601 3.825 1.00 95.75 105 LEU A CA 1
ATOM 855 C C . LEU A 1 105 ? -14.700 2.087 3.509 1.00 95.75 105 LEU A C 1
ATOM 857 O O . LEU A 1 105 ? -13.966 2.917 4.052 1.00 95.75 105 LEU A O 1
ATOM 861 N N . ARG A 1 106 ? -15.640 2.408 2.630 1.00 93.62 106 ARG A N 1
ATOM 862 C CA . ARG A 1 106 ? -16.155 3.758 2.388 1.00 93.62 106 ARG A CA 1
ATOM 863 C C . ARG A 1 106 ? -17.645 3.646 2.070 1.00 93.62 106 ARG A C 1
ATOM 865 O O . ARG A 1 106 ? -18.139 2.533 1.915 1.00 93.62 106 ARG A O 1
ATOM 872 N N . ALA A 1 107 ? -18.348 4.773 1.984 1.00 93.69 107 ALA A N 1
ATOM 873 C CA . ALA A 1 107 ? -19.788 4.782 1.714 1.00 93.69 107 ALA A CA 1
ATOM 874 C C . ALA A 1 107 ? -20.159 3.857 0.535 1.00 93.69 107 ALA A C 1
ATOM 876 O O . ALA A 1 107 ? -19.616 4.004 -0.563 1.00 93.69 107 ALA A O 1
ATOM 877 N N . ASP A 1 108 ? -21.031 2.888 0.820 1.00 93.94 108 ASP A N 1
ATOM 878 C CA . ASP A 1 108 ? -21.591 1.869 -0.074 1.00 93.94 108 ASP A CA 1
ATOM 879 C C . ASP A 1 108 ? -20.572 0.936 -0.745 1.00 93.94 108 ASP A C 1
ATOM 881 O O . ASP A 1 108 ? -20.905 0.231 -1.699 1.00 93.94 108 ASP A O 1
ATOM 885 N N . GLN A 1 109 ? -19.308 0.940 -0.310 1.00 93.25 109 GLN A N 1
ATOM 886 C CA . GLN A 1 109 ? -18.234 0.264 -1.037 1.00 93.25 109 GLN A CA 1
ATOM 887 C C . GLN A 1 109 ? -17.208 -0.397 -0.120 1.00 93.25 109 GLN A C 1
ATOM 889 O O . GLN A 1 109 ? -16.504 0.252 0.661 1.00 93.25 109 GLN A O 1
ATOM 894 N N . LEU A 1 110 ? -17.080 -1.715 -0.290 1.00 93.81 110 LEU A N 1
ATOM 895 C CA . LEU A 1 110 ? -15.996 -2.512 0.257 1.00 93.81 110 LEU A CA 1
ATOM 896 C C . LEU A 1 110 ? -14.966 -2.771 -0.838 1.00 93.81 110 LEU A C 1
ATOM 898 O O . LEU A 1 110 ? -15.196 -3.529 -1.775 1.00 93.81 110 LEU A O 1
ATOM 902 N N . ILE A 1 111 ? -13.800 -2.158 -0.696 1.00 92.12 111 ILE A N 1
ATOM 903 C CA . ILE A 1 111 ? -12.695 -2.349 -1.625 1.00 92.12 111 ILE A CA 1
ATOM 904 C C . ILE A 1 111 ? -11.753 -3.403 -1.052 1.00 92.12 111 ILE A C 1
ATOM 906 O O . ILE A 1 111 ? -10.965 -3.117 -0.148 1.00 92.12 111 ILE A O 1
ATOM 910 N N . SER A 1 112 ? -11.823 -4.617 -1.590 1.00 88.94 112 SER A N 1
ATOM 911 C CA . SER A 1 112 ? -10.889 -5.716 -1.317 1.00 88.94 112 SER A CA 1
ATOM 912 C C . SER A 1 112 ? -9.866 -5.889 -2.447 1.00 88.94 112 SER A C 1
ATOM 914 O O . SER A 1 112 ? -9.857 -5.126 -3.405 1.00 88.94 112 SER A O 1
ATOM 916 N N . GLY A 1 113 ? -8.972 -6.878 -2.342 1.00 85.88 113 GLY A N 1
ATOM 917 C CA . GLY A 1 113 ? -7.973 -7.161 -3.389 1.00 85.88 113 GLY A CA 1
ATOM 918 C C . GLY A 1 113 ? -6.797 -6.178 -3.424 1.00 85.88 113 GLY A C 1
ATOM 919 O O . GLY A 1 113 ? -5.943 -6.263 -4.301 1.00 85.88 113 GLY A O 1
ATOM 920 N N . ARG A 1 114 ? -6.722 -5.268 -2.447 1.00 91.38 114 ARG A N 1
ATOM 921 C CA . ARG A 1 114 ? -5.608 -4.334 -2.282 1.00 91.38 114 ARG A CA 1
ATOM 922 C C . ARG A 1 114 ? -4.409 -5.066 -1.701 1.00 91.38 114 ARG A C 1
ATOM 924 O O . ARG A 1 114 ? -4.563 -5.877 -0.782 1.00 91.38 114 ARG A O 1
ATOM 931 N N . PHE A 1 115 ? -3.221 -4.733 -2.182 1.00 89.75 115 PHE A N 1
ATOM 932 C CA . PHE A 1 115 ? -1.982 -5.243 -1.611 1.00 89.75 115 PHE A CA 1
ATOM 933 C C . PHE A 1 115 ? -0.842 -4.238 -1.724 1.00 89.75 115 PHE A C 1
ATOM 935 O O . PHE A 1 115 ? -0.888 -3.299 -2.522 1.00 89.75 115 PHE A O 1
ATOM 942 N N . LEU A 1 116 ? 0.169 -4.451 -0.893 1.00 91.19 116 LEU A N 1
ATOM 943 C CA . LEU A 1 116 ? 1.410 -3.702 -0.848 1.00 91.19 116 LEU A CA 1
ATOM 944 C C . LEU A 1 116 ? 2.555 -4.704 -0.711 1.00 91.19 116 LEU A C 1
ATOM 946 O O . LEU A 1 116 ? 2.474 -5.629 0.098 1.00 91.19 116 LEU A O 1
ATOM 950 N N . VAL A 1 117 ? 3.598 -4.538 -1.517 1.00 89.69 117 VAL A N 1
ATOM 951 C CA . VAL A 1 117 ? 4.824 -5.334 -1.411 1.00 89.69 117 VAL A CA 1
ATOM 952 C C . VAL A 1 117 ? 5.992 -4.413 -1.111 1.00 89.69 117 VAL A C 1
ATOM 954 O O . VAL A 1 117 ? 6.119 -3.371 -1.748 1.00 89.69 117 VAL A O 1
ATOM 957 N N . GLY A 1 118 ? 6.825 -4.788 -0.148 1.00 90.69 118 GLY A N 1
ATOM 958 C CA . GLY A 1 118 ? 8.032 -4.055 0.224 1.00 90.69 118 GLY A CA 1
ATOM 959 C C . GLY A 1 118 ? 9.275 -4.758 -0.300 1.00 90.69 118 GLY A C 1
ATOM 960 O O . GLY A 1 118 ? 9.310 -5.989 -0.359 1.00 90.69 118 GLY A O 1
ATOM 961 N N . LEU A 1 119 ? 10.291 -3.989 -0.679 1.00 90.12 119 LEU A N 1
ATOM 962 C CA . LEU A 1 119 ? 11.605 -4.506 -1.033 1.00 90.12 119 LEU A CA 1
ATOM 963 C C . LEU A 1 119 ? 12.717 -3.506 -0.680 1.00 90.12 119 LEU A C 1
ATOM 965 O O . LEU A 1 119 ? 12.509 -2.294 -0.784 1.00 90.12 119 LEU A O 1
ATOM 969 N N . PRO A 1 120 ? 13.901 -3.982 -0.257 1.00 90.50 120 PRO A N 1
ATOM 970 C CA . PRO A 1 120 ? 15.005 -3.100 0.086 1.00 90.50 120 PRO A CA 1
ATOM 971 C C . PRO A 1 120 ? 15.573 -2.452 -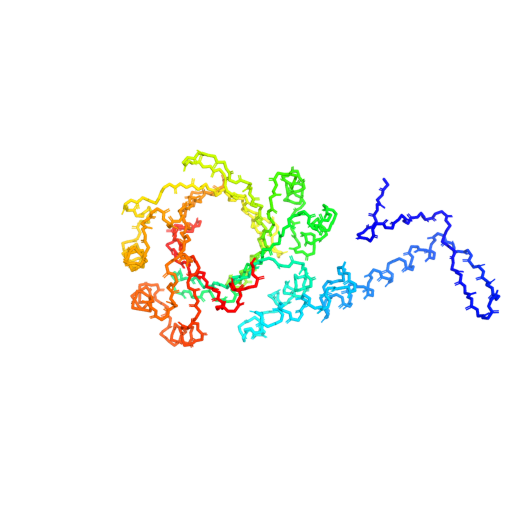1.178 1.00 90.50 120 PRO A C 1
ATOM 973 O O . PRO A 1 120 ? 15.874 -3.127 -2.158 1.00 90.50 120 PRO A O 1
ATOM 976 N N . VAL A 1 121 ? 15.781 -1.137 -1.160 1.00 91.00 121 VAL A N 1
ATOM 977 C CA . VAL A 1 121 ? 16.336 -0.416 -2.323 1.00 91.00 121 VAL A CA 1
ATOM 978 C C . VAL A 1 121 ? 17.770 -0.863 -2.618 1.00 91.00 121 VAL A C 1
ATOM 980 O O . VAL A 1 121 ? 18.174 -0.934 -3.775 1.00 91.00 121 VAL A O 1
ATOM 983 N N . ALA A 1 122 ? 18.527 -1.243 -1.584 1.00 87.88 122 ALA A N 1
ATOM 984 C CA . ALA A 1 122 ? 19.931 -1.639 -1.690 1.00 87.88 122 ALA A CA 1
ATOM 985 C C . ALA A 1 122 ? 20.192 -2.861 -2.593 1.00 87.88 122 ALA A C 1
ATOM 987 O O . ALA A 1 122 ? 21.327 -3.064 -3.021 1.00 87.88 122 ALA A O 1
ATOM 988 N N . VAL A 1 123 ? 19.171 -3.679 -2.881 1.00 83.31 123 VAL A N 1
ATOM 989 C CA . VAL A 1 123 ? 19.303 -4.869 -3.743 1.00 83.31 123 VAL A CA 1
ATOM 990 C C . VAL A 1 123 ? 18.833 -4.630 -5.181 1.00 83.31 123 VAL A C 1
ATOM 992 O O . VAL A 1 123 ? 18.788 -5.574 -5.969 1.00 83.31 123 VAL A O 1
ATOM 995 N N . MET A 1 124 ? 18.476 -3.392 -5.536 1.00 81.94 124 MET A N 1
ATOM 996 C CA . MET A 1 124 ? 18.022 -3.022 -6.877 1.00 81.94 124 MET A CA 1
ATOM 997 C C . MET A 1 124 ? 18.904 -1.939 -7.488 1.00 81.94 124 MET A C 1
ATOM 999 O O . MET A 1 124 ? 19.311 -0.996 -6.807 1.00 81.94 124 MET A O 1
ATOM 1003 N N . ALA A 1 125 ? 19.141 -2.008 -8.800 1.00 84.44 125 ALA A N 1
ATOM 1004 C CA . ALA A 1 125 ? 19.693 -0.860 -9.501 1.00 84.44 125 ALA A CA 1
ATOM 1005 C C . ALA A 1 125 ? 18.599 0.198 -9.722 1.00 84.44 125 ALA A C 1
ATOM 1007 O O . ALA A 1 125 ? 17.426 -0.115 -9.936 1.00 84.44 125 ALA A O 1
ATOM 1008 N N . ALA A 1 126 ? 18.986 1.477 -9.760 1.00 85.88 126 ALA A N 1
ATOM 1009 C CA . ALA A 1 126 ? 18.052 2.569 -10.053 1.00 85.88 126 ALA A CA 1
ATOM 1010 C C . ALA A 1 126 ? 17.340 2.391 -11.410 1.00 85.88 126 ALA A C 1
ATOM 1012 O O . ALA A 1 126 ? 16.161 2.714 -11.540 1.00 85.88 126 ALA A O 1
ATOM 1013 N N . ALA A 1 127 ? 18.042 1.831 -12.404 1.00 84.81 127 ALA A N 1
ATOM 1014 C CA . ALA A 1 127 ? 17.480 1.520 -13.718 1.00 84.81 127 ALA A CA 1
ATOM 1015 C C . ALA A 1 127 ? 16.346 0.489 -13.643 1.00 84.81 127 ALA A C 1
ATOM 1017 O O . ALA A 1 127 ? 15.403 0.547 -14.429 1.00 84.81 127 ALA A O 1
ATOM 1018 N N . ASP A 1 128 ? 16.410 -0.426 -12.683 1.00 85.00 128 ASP A N 1
ATOM 1019 C CA . ASP A 1 128 ? 15.401 -1.455 -12.538 1.00 85.00 128 ASP A CA 1
ATOM 1020 C C . ASP A 1 128 ? 1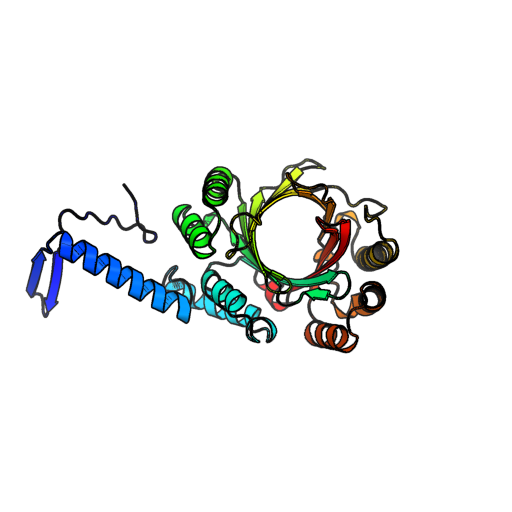4.133 -0.938 -11.850 1.00 85.00 128 ASP A C 1
ATOM 1022 O O . ASP A 1 128 ? 13.020 -1.337 -12.193 1.00 85.00 128 ASP A O 1
ATOM 1026 N N . ILE A 1 129 ? 14.292 -0.021 -10.894 1.00 89.00 129 ILE A N 1
ATOM 1027 C CA . ILE A 1 129 ? 13.169 0.676 -10.256 1.00 89.00 129 ILE A CA 1
ATOM 1028 C C . ILE A 1 129 ? 12.466 1.574 -11.271 1.00 89.00 129 ILE A C 1
ATOM 1030 O O . ILE A 1 129 ? 11.238 1.575 -11.340 1.00 89.00 129 ILE A O 1
ATOM 1034 N N . ASP A 1 130 ? 13.229 2.291 -12.100 1.00 90.38 130 ASP A N 1
ATOM 1035 C CA . ASP A 1 130 ? 12.674 3.073 -13.204 1.00 90.38 130 ASP A CA 1
ATOM 1036 C C . ASP A 1 130 ? 11.956 2.184 -14.233 1.00 90.38 130 ASP A C 1
ATOM 1038 O O . ASP A 1 130 ? 10.861 2.524 -14.686 1.00 90.38 130 ASP A O 1
ATOM 1042 N N . TYR A 1 131 ? 12.520 1.013 -14.550 1.00 87.38 131 TYR A N 1
ATOM 1043 C CA . TYR A 1 131 ? 11.861 0.011 -15.384 1.00 87.38 131 TYR A CA 1
ATOM 1044 C C . TYR A 1 131 ? 10.534 -0.439 -14.762 1.00 87.38 131 TYR A C 1
ATOM 1046 O O . TYR A 1 131 ? 9.504 -0.370 -15.430 1.00 87.38 131 TYR A O 1
ATOM 1054 N N . LEU A 1 132 ? 10.521 -0.830 -13.484 1.00 90.12 132 LEU A N 1
ATOM 1055 C CA . LEU A 1 132 ? 9.301 -1.238 -12.785 1.00 90.12 132 LEU A CA 1
ATOM 1056 C C . LEU A 1 132 ? 8.248 -0.122 -12.791 1.00 90.12 132 LEU A C 1
ATOM 1058 O O . LEU A 1 132 ? 7.104 -0.365 -13.165 1.00 90.12 132 LEU A O 1
ATOM 1062 N N . ALA A 1 133 ? 8.638 1.108 -12.451 1.00 93.44 133 ALA A N 1
ATOM 1063 C CA . ALA A 1 133 ? 7.753 2.268 -12.483 1.00 93.44 133 ALA A CA 1
ATOM 1064 C C . ALA A 1 133 ? 7.183 2.499 -13.892 1.00 93.44 133 ALA A C 1
ATOM 1066 O O . ALA A 1 133 ? 5.986 2.723 -14.049 1.00 93.44 133 ALA A O 1
ATOM 1067 N N . SER A 1 134 ? 8.014 2.376 -14.931 1.00 92.31 134 SER A N 1
ATOM 1068 C CA . SER A 1 134 ? 7.570 2.465 -16.323 1.00 92.31 134 SER A CA 1
ATOM 1069 C C . SER A 1 134 ? 6.591 1.356 -16.706 1.00 92.31 134 SER A C 1
ATOM 1071 O O . SER A 1 134 ? 5.660 1.627 -17.453 1.00 92.31 134 SER A O 1
ATOM 1073 N N . ARG A 1 135 ? 6.792 0.115 -16.242 1.00 89.44 135 ARG A N 1
ATOM 1074 C CA . ARG A 1 135 ? 5.883 -1.014 -16.519 1.00 89.44 135 ARG A CA 1
ATOM 1075 C C . ARG A 1 135 ? 4.542 -0.876 -15.809 1.00 89.44 135 ARG A C 1
ATOM 1077 O O . ARG A 1 135 ? 3.557 -1.440 -16.264 1.00 89.44 135 ARG A O 1
ATOM 1084 N N . LEU A 1 136 ? 4.515 -0.117 -14.721 1.00 91.00 136 LEU A N 1
ATOM 1085 C CA . LEU A 1 136 ? 3.304 0.253 -14.001 1.00 91.00 136 LEU A CA 1
ATOM 1086 C C . LEU A 1 136 ? 2.677 1.555 -14.529 1.00 91.00 136 LEU A C 1
ATOM 1088 O O . LEU A 1 136 ? 1.787 2.101 -13.879 1.00 91.00 136 LEU A O 1
ATOM 1092 N N . GLU A 1 137 ? 3.138 2.056 -15.681 1.00 93.56 137 GLU A N 1
ATOM 1093 C CA . GLU A 1 137 ? 2.663 3.289 -16.324 1.00 93.56 137 GLU A CA 1
ATOM 1094 C C . GLU A 1 137 ? 2.785 4.533 -15.420 1.00 93.56 137 GLU A C 1
ATOM 1096 O O . GLU A 1 137 ? 1.971 5.455 -15.476 1.00 93.56 137 GLU A O 1
ATOM 1101 N N . ALA A 1 138 ? 3.810 4.580 -14.558 1.00 94.38 138 ALA A N 1
ATOM 1102 C CA . ALA A 1 138 ? 4.067 5.745 -13.719 1.00 94.38 138 ALA A CA 1
ATOM 1103 C C . ALA A 1 138 ? 4.373 6.983 -14.588 1.00 94.38 138 ALA A C 1
ATOM 1105 O O . ALA A 1 138 ? 5.251 6.917 -15.463 1.00 94.38 138 ALA A O 1
ATOM 1106 N N . PRO A 1 139 ? 3.737 8.142 -14.325 1.00 95.06 139 PRO A N 1
ATOM 1107 C CA . PRO A 1 139 ? 4.004 9.370 -15.066 1.00 95.06 139 PRO A CA 1
ATOM 1108 C C . PRO A 1 139 ? 5.488 9.759 -15.030 1.00 95.06 139 PRO A C 1
ATOM 1110 O O . PRO A 1 139 ? 6.148 9.648 -13.995 1.00 95.06 139 PRO A O 1
ATOM 1113 N N . ALA A 1 140 ? 6.015 10.300 -16.133 1.00 93.88 140 ALA A N 1
ATOM 1114 C CA . ALA A 1 140 ? 7.423 10.704 -16.222 1.00 93.88 140 ALA A CA 1
ATOM 1115 C C . ALA A 1 140 ? 7.892 11.634 -15.075 1.00 93.88 140 ALA A C 1
ATOM 1117 O O . ALA A 1 140 ? 8.986 11.404 -14.554 1.00 93.88 140 ALA A O 1
ATOM 1118 N N . PRO A 1 141 ? 7.093 12.617 -14.598 1.00 93.88 141 PRO A N 1
ATOM 1119 C CA . PRO A 1 141 ? 7.473 13.416 -13.430 1.00 93.88 141 PRO A CA 1
ATOM 1120 C C . PRO A 1 141 ? 7.644 12.593 -12.145 1.00 93.88 141 PRO A C 1
ATOM 1122 O O . PRO A 1 141 ? 8.526 12.891 -11.346 1.00 93.88 141 PRO A O 1
ATOM 1125 N N . TYR A 1 142 ? 6.841 11.542 -11.949 1.00 95.12 142 TYR A N 1
ATOM 1126 C CA . TYR A 1 142 ? 6.953 10.659 -10.783 1.00 95.12 142 TYR A CA 1
ATOM 1127 C C . TYR A 1 142 ? 8.182 9.772 -10.877 1.00 95.12 142 TYR A C 1
ATOM 1129 O O . TYR A 1 142 ? 8.897 9.634 -9.895 1.00 95.12 142 TYR A O 1
ATOM 1137 N N . ARG A 1 143 ? 8.490 9.244 -12.064 1.00 94.38 143 ARG A N 1
ATOM 1138 C CA . ARG A 1 143 ? 9.725 8.482 -12.299 1.00 94.38 143 ARG A CA 1
ATOM 1139 C C . ARG A 1 143 ? 10.975 9.313 -12.013 1.00 94.38 143 ARG A C 1
ATOM 1141 O O . ARG A 1 143 ? 11.877 8.851 -11.319 1.00 94.38 143 ARG A O 1
ATOM 1148 N N . ALA A 1 144 ? 10.999 10.563 -12.478 1.00 93.56 144 ALA A N 1
ATOM 1149 C CA . ALA A 1 144 ? 12.091 11.490 -12.185 1.00 93.56 144 ALA A CA 1
ATOM 1150 C C . ALA A 1 144 ? 12.213 11.781 -10.677 1.00 93.56 144 ALA A C 1
ATOM 1152 O O . ALA A 1 144 ? 13.316 11.739 -10.133 1.00 93.56 144 ALA A O 1
ATOM 1153 N N . ALA A 1 145 ? 11.089 12.030 -9.996 1.00 93.50 145 ALA A N 1
ATOM 1154 C CA . ALA A 1 145 ? 11.067 12.285 -8.556 1.00 93.50 145 ALA A CA 1
ATOM 1155 C C . ALA A 1 145 ? 11.502 11.059 -7.731 1.00 93.50 145 ALA A C 1
ATOM 1157 O O . ALA A 1 145 ? 12.320 11.198 -6.823 1.00 93.50 145 ALA A O 1
ATOM 1158 N N . LEU A 1 146 ? 11.023 9.863 -8.093 1.00 93.31 146 LEU A N 1
ATOM 1159 C CA . LEU A 1 146 ? 11.444 8.588 -7.509 1.00 93.31 146 LEU A CA 1
ATOM 1160 C C . LEU A 1 146 ? 12.959 8.416 -7.633 1.00 93.31 146 LEU A C 1
ATOM 1162 O O . LEU A 1 146 ? 13.624 8.187 -6.629 1.00 93.31 146 LEU A O 1
ATOM 1166 N N . GLY A 1 147 ? 13.515 8.595 -8.836 1.00 91.19 147 GLY A N 1
ATOM 1167 C CA . GLY A 1 147 ? 14.956 8.475 -9.071 1.00 91.19 147 GLY A CA 1
ATOM 1168 C C . GLY A 1 147 ? 15.792 9.459 -8.246 1.00 91.19 147 GLY A C 1
ATOM 1169 O O . GLY A 1 147 ? 16.840 9.082 -7.726 1.00 91.19 147 GLY A O 1
ATOM 1170 N N . ALA A 1 148 ? 15.318 10.696 -8.073 1.00 92.38 148 ALA A N 1
ATOM 1171 C CA . ALA A 1 148 ? 16.004 11.709 -7.270 1.00 92.38 148 ALA A CA 1
ATOM 1172 C C . ALA A 1 148 ? 15.985 11.400 -5.761 1.00 92.38 148 ALA A C 1
ATOM 1174 O O . ALA A 1 148 ? 16.961 11.674 -5.062 1.00 92.38 148 ALA A O 1
ATOM 1175 N N . ALA A 1 149 ? 14.890 10.826 -5.258 1.00 92.56 149 ALA A N 1
ATOM 1176 C CA . ALA A 1 149 ? 14.730 10.487 -3.844 1.00 92.56 149 ALA A CA 1
ATOM 1177 C C . ALA A 1 149 ? 15.319 9.114 -3.472 1.00 92.56 149 ALA A C 1
ATOM 1179 O O . ALA A 1 149 ? 15.554 8.840 -2.295 1.00 92.56 149 ALA A O 1
ATOM 1180 N N . LEU A 1 150 ? 15.601 8.264 -4.463 1.00 91.25 150 LEU A N 1
ATOM 1181 C CA . LEU A 1 150 ? 15.973 6.868 -4.254 1.00 91.25 150 LEU A CA 1
ATOM 1182 C C . LEU A 1 150 ? 17.231 6.682 -3.395 1.00 91.25 150 LEU A C 1
ATOM 1184 O O . LEU A 1 150 ? 17.277 5.777 -2.571 1.00 91.25 150 LEU A O 1
ATOM 1188 N N . ALA A 1 151 ? 18.229 7.558 -3.543 1.00 89.81 151 ALA A N 1
ATOM 1189 C CA . ALA A 1 151 ? 19.487 7.472 -2.794 1.00 89.81 151 ALA A CA 1
ATOM 1190 C C . ALA A 1 151 ? 19.319 7.639 -1.271 1.00 89.81 151 ALA A C 1
ATOM 1192 O O . ALA A 1 151 ? 20.220 7.287 -0.515 1.00 89.81 151 ALA A O 1
ATOM 1193 N N . GLN A 1 152 ? 18.190 8.196 -0.826 1.00 92.75 152 GLN A N 1
ATOM 1194 C CA . GLN A 1 152 ? 17.871 8.400 0.589 1.00 92.75 152 GLN A CA 1
ATOM 1195 C C . GLN A 1 152 ? 16.918 7.326 1.133 1.00 92.75 152 GLN A C 1
ATOM 1197 O O . GLN A 1 152 ? 16.722 7.238 2.345 1.00 92.75 152 GLN A O 1
ATOM 1202 N N . ALA A 1 153 ? 16.308 6.529 0.254 1.00 95.81 153 ALA A N 1
ATOM 1203 C CA . ALA A 1 153 ? 15.313 5.536 0.621 1.00 95.81 153 ALA A CA 1
ATOM 1204 C C . ALA A 1 153 ? 15.969 4.221 1.068 1.00 95.81 153 ALA A C 1
ATOM 1206 O O . ALA A 1 153 ? 16.939 3.754 0.470 1.00 95.81 153 ALA A O 1
ATOM 1207 N N . GLN A 1 154 ? 15.411 3.602 2.105 1.00 95.00 154 GLN A N 1
ATOM 1208 C CA . GLN A 1 154 ? 15.794 2.268 2.571 1.00 95.00 154 GLN A CA 1
ATOM 1209 C C . GLN A 1 154 ? 14.953 1.183 1.900 1.00 95.00 154 GLN A C 1
ATOM 1211 O O . GLN A 1 154 ? 15.490 0.165 1.453 1.00 95.00 154 GLN A O 1
ATOM 1216 N N . TYR A 1 155 ? 13.648 1.433 1.775 1.00 95.06 155 TYR A N 1
ATOM 1217 C CA . TYR A 1 155 ? 12.702 0.518 1.151 1.00 95.06 155 TYR A CA 1
ATOM 1218 C C . TYR A 1 155 ? 11.885 1.214 0.071 1.00 95.06 155 TYR A C 1
ATOM 1220 O O . TYR A 1 155 ? 11.559 2.400 0.153 1.00 95.06 155 TYR A O 1
ATOM 1228 N N . LEU A 1 156 ? 11.549 0.432 -0.946 1.00 95.50 156 LEU A N 1
ATOM 1229 C CA . LEU A 1 156 ? 10.532 0.745 -1.928 1.00 95.50 156 LEU A CA 1
ATOM 1230 C C . LEU A 1 156 ? 9.328 -0.135 -1.612 1.00 95.50 156 LEU A C 1
ATOM 1232 O O . LEU A 1 156 ? 9.468 -1.350 -1.500 1.00 95.50 156 LEU A O 1
ATOM 1236 N N . HIS A 1 157 ? 8.146 0.462 -1.522 1.00 95.38 157 HIS A N 1
ATOM 1237 C CA . HIS A 1 157 ? 6.893 -0.281 -1.453 1.00 95.38 157 HIS A CA 1
ATOM 1238 C C . HIS A 1 157 ? 6.078 -0.045 -2.708 1.00 95.38 157 HIS A C 1
ATOM 1240 O O . HIS A 1 157 ? 5.921 1.094 -3.140 1.00 95.38 157 HIS A O 1
ATOM 1246 N N . VAL A 1 158 ? 5.528 -1.105 -3.285 1.00 94.69 158 VAL A N 1
ATOM 1247 C CA . VAL A 1 158 ? 4.756 -1.057 -4.527 1.00 94.69 158 VAL A CA 1
ATOM 1248 C C . VAL A 1 158 ? 3.363 -1.592 -4.231 1.00 94.69 158 VAL A C 1
ATOM 1250 O O . VAL A 1 158 ? 3.206 -2.705 -3.733 1.00 94.69 158 VAL A O 1
ATOM 1253 N N . GLY A 1 159 ? 2.344 -0.765 -4.455 1.00 93.44 159 GLY A N 1
ATOM 1254 C CA . GLY A 1 159 ? 0.975 -1.038 -4.030 1.00 93.44 159 GLY A CA 1
ATOM 1255 C C . GLY A 1 159 ? -0.033 -0.996 -5.165 1.00 93.44 159 GLY A C 1
ATOM 1256 O O . GLY A 1 159 ? 0.102 -0.210 -6.103 1.00 93.44 159 GLY A O 1
ATOM 1257 N N . PHE A 1 160 ? -1.075 -1.805 -5.020 1.00 92.56 160 PHE A N 1
ATOM 1258 C CA . PHE A 1 160 ? -2.192 -1.912 -5.948 1.00 92.56 160 PHE A CA 1
ATOM 1259 C C . PHE A 1 160 ? -3.518 -1.753 -5.200 1.00 92.56 160 PHE A C 1
ATOM 1261 O O . PHE A 1 160 ? -3.702 -2.284 -4.099 1.00 92.56 160 PHE A O 1
ATOM 1268 N N . GLU A 1 161 ? -4.452 -1.017 -5.793 1.00 91.81 161 GLU A N 1
ATOM 1269 C CA . GLU A 1 161 ? -5.812 -0.867 -5.289 1.00 91.81 161 GLU A CA 1
ATOM 1270 C C . GLU A 1 161 ? -6.816 -0.836 -6.449 1.00 91.81 161 GLU A C 1
ATOM 1272 O O . GLU A 1 161 ? -6.763 0.099 -7.249 1.00 91.81 161 GLU A O 1
ATOM 1277 N N . PRO A 1 162 ? -7.741 -1.809 -6.535 1.00 88.81 162 PRO A N 1
ATOM 1278 C CA . PRO A 1 162 ? -8.865 -1.708 -7.455 1.00 88.81 162 PRO A CA 1
ATOM 1279 C C . PRO A 1 162 ? -9.866 -0.700 -6.885 1.00 88.81 162 PRO A C 1
ATOM 1281 O O . PRO A 1 162 ? -10.221 -0.786 -5.715 1.00 88.81 162 PRO A O 1
ATOM 1284 N N . ASP A 1 163 ? -10.324 0.269 -7.671 1.00 83.12 163 ASP A N 1
ATOM 1285 C CA . ASP A 1 163 ? -11.206 1.330 -7.180 1.00 83.12 163 ASP A CA 1
ATOM 1286 C C . ASP A 1 163 ? -12.401 1.569 -8.115 1.00 83.12 163 ASP A C 1
ATOM 1288 O O . ASP A 1 163 ? -12.381 2.455 -8.964 1.00 83.12 163 ASP A O 1
ATOM 1292 N N . GLY A 1 164 ? -13.468 0.773 -7.969 1.00 71.75 164 GLY A N 1
ATOM 1293 C CA . GLY A 1 164 ? -14.764 1.055 -8.608 1.00 71.75 164 GLY A CA 1
ATOM 1294 C C . GLY A 1 164 ? -14.723 1.199 -10.138 1.00 71.75 164 GLY A C 1
ATOM 1295 O O . GLY A 1 164 ? -15.502 1.968 -10.692 1.00 71.75 164 GLY A O 1
ATOM 1296 N N . GLY A 1 165 ? -13.807 0.490 -10.808 1.00 75.81 165 GLY A N 1
ATOM 1297 C CA . GLY A 1 165 ? -13.559 0.578 -12.254 1.00 75.81 165 GLY A CA 1
ATOM 1298 C C . GLY A 1 165 ? -12.252 1.286 -12.628 1.00 75.81 165 GLY A C 1
ATOM 1299 O O . GLY A 1 165 ? -11.807 1.166 -13.765 1.00 75.81 165 GLY A O 1
ATOM 1300 N N . GLN A 1 166 ? -11.615 1.968 -11.676 1.00 84.94 166 GLN A N 1
ATOM 1301 C CA . GLN A 1 166 ? -10.257 2.497 -11.793 1.00 84.94 166 GLN A CA 1
ATOM 1302 C C . GLN A 1 166 ? -9.247 1.544 -11.156 1.00 84.94 166 GLN A C 1
ATOM 1304 O O . GLN A 1 166 ? -9.593 0.663 -10.365 1.00 84.94 166 GLN A O 1
ATOM 1309 N N . THR A 1 167 ? -7.977 1.739 -11.488 1.00 89.62 167 THR A N 1
ATOM 1310 C CA . THR A 1 167 ? -6.853 1.051 -10.853 1.00 89.62 167 THR A CA 1
ATOM 1311 C C . THR A 1 167 ? -5.921 2.096 -10.280 1.00 89.62 167 THR A C 1
ATOM 1313 O O . THR A 1 167 ? -5.456 2.953 -11.014 1.00 89.62 167 THR A O 1
ATOM 1316 N N . ILE A 1 168 ? -5.602 2.017 -8.991 1.00 92.31 168 ILE A N 1
ATOM 1317 C CA . ILE A 1 168 ? -4.612 2.903 -8.382 1.00 92.31 168 ILE A CA 1
ATOM 1318 C C . ILE A 1 168 ? -3.326 2.125 -8.124 1.00 92.31 168 ILE A C 1
ATOM 1320 O O . ILE A 1 168 ? -3.255 1.281 -7.225 1.00 92.31 168 ILE A O 1
ATOM 1324 N N . CYS A 1 169 ? -2.289 2.473 -8.879 1.00 94.44 169 CYS A N 1
ATOM 1325 C CA . CYS A 1 169 ? -0.917 2.045 -8.647 1.00 94.44 169 CYS A CA 1
ATOM 1326 C C . CYS A 1 169 ? -0.221 3.012 -7.693 1.00 94.44 169 CYS A C 1
ATOM 1328 O O . CYS A 1 169 ? -0.504 4.215 -7.669 1.00 94.44 169 CYS A O 1
ATOM 1330 N N . LYS A 1 170 ? 0.677 2.475 -6.865 1.00 95.56 170 LYS A N 1
ATOM 1331 C CA . LYS A 1 170 ? 1.372 3.250 -5.838 1.00 95.56 170 LYS A CA 1
ATOM 1332 C C . LYS A 1 170 ? 2.824 2.830 -5.725 1.00 95.56 170 LYS A C 1
ATOM 1334 O O . LYS A 1 170 ? 3.124 1.640 -5.765 1.00 95.56 170 LYS A O 1
ATOM 1339 N N . MET A 1 171 ? 3.696 3.801 -5.496 1.00 96.81 171 MET A N 1
ATOM 1340 C CA . MET A 1 171 ? 5.074 3.578 -5.077 1.00 96.81 171 MET A CA 1
ATOM 1341 C C . MET A 1 171 ? 5.385 4.463 -3.881 1.00 96.81 171 MET A C 1
ATOM 1343 O O . MET A 1 171 ? 5.185 5.674 -3.950 1.00 96.81 171 MET A O 1
ATOM 1347 N N . TYR A 1 172 ? 5.866 3.866 -2.797 1.00 97.31 172 TYR A N 1
ATOM 1348 C CA . TYR A 1 172 ? 6.299 4.576 -1.602 1.00 97.31 172 TYR A CA 1
ATOM 1349 C C . TYR A 1 172 ? 7.794 4.401 -1.418 1.00 97.31 172 TYR A C 1
ATOM 1351 O O . TYR A 1 172 ? 8.294 3.281 -1.471 1.00 97.31 172 TYR A O 1
ATOM 1359 N N . LEU A 1 173 ? 8.490 5.502 -1.177 1.00 97.25 173 LEU A N 1
ATOM 1360 C CA . LEU A 1 173 ? 9.858 5.472 -0.688 1.00 97.25 173 LEU A CA 1
ATOM 1361 C C . LEU A 1 173 ? 9.815 5.635 0.823 1.00 97.25 173 LEU A C 1
ATOM 1363 O O . LEU A 1 173 ? 9.265 6.625 1.303 1.00 97.25 173 LEU A O 1
ATOM 1367 N N . GLU A 1 174 ? 10.356 4.656 1.538 1.00 96.56 174 GLU A N 1
ATOM 1368 C CA . GLU A 1 174 ? 10.549 4.696 2.986 1.00 96.56 174 GLU A CA 1
ATOM 1369 C C . GLU A 1 174 ? 11.954 5.192 3.304 1.00 96.56 174 GLU A C 1
ATOM 1371 O O . GLU A 1 174 ? 12.932 4.711 2.725 1.00 96.56 174 GLU A O 1
ATOM 1376 N N . PHE A 1 175 ? 12.059 6.137 4.230 1.00 95.06 175 PHE A N 1
ATOM 1377 C CA . PHE A 1 175 ? 13.326 6.728 4.645 1.00 95.06 175 PHE A CA 1
ATOM 1378 C C . PHE A 1 175 ? 13.771 6.191 6.000 1.00 95.06 175 PHE A C 1
ATOM 1380 O O . PHE A 1 175 ? 12.966 5.708 6.792 1.00 95.06 175 PHE A O 1
ATOM 1387 N N . ALA A 1 176 ? 15.071 6.313 6.270 1.00 90.69 176 ALA A N 1
ATOM 1388 C CA . ALA A 1 176 ? 15.623 5.962 7.567 1.00 90.69 176 ALA A CA 1
ATOM 1389 C C . ALA A 1 176 ? 14.981 6.789 8.685 1.00 90.69 176 ALA A C 1
ATOM 1391 O O . ALA A 1 176 ? 14.839 8.009 8.573 1.00 90.69 176 ALA A O 1
ATOM 1392 N N . GLU A 1 177 ? 14.660 6.123 9.788 1.00 84.75 177 GLU A N 1
ATOM 1393 C CA . GLU A 1 177 ? 14.227 6.799 11.002 1.00 84.75 177 GLU A CA 1
ATOM 1394 C C . GLU A 1 177 ? 15.385 7.599 11.609 1.00 84.75 177 GLU A C 1
ATOM 1396 O O . GLU A 1 177 ? 16.511 7.119 11.754 1.00 84.75 177 GLU A O 1
ATOM 1401 N N . GLY A 1 178 ? 15.095 8.840 11.972 1.00 83.12 178 GLY A N 1
ATOM 1402 C CA . GLY A 1 178 ? 15.905 9.661 12.857 1.00 83.12 178 GLY A CA 1
ATOM 1403 C C . GLY A 1 178 ? 15.390 9.634 14.301 1.00 83.12 178 GLY A C 1
ATOM 1404 O O . GLY A 1 178 ? 14.498 8.874 14.674 1.00 83.12 178 GLY A O 1
ATOM 1405 N N . ASN A 1 179 ? 15.962 10.519 15.119 1.00 80.62 179 ASN A N 1
ATOM 1406 C CA . ASN A 1 179 ? 15.706 10.606 16.563 1.00 80.62 179 ASN A CA 1
ATOM 1407 C C . ASN A 1 179 ? 14.640 11.656 16.938 1.00 80.62 179 ASN A C 1
ATOM 1409 O O . ASN A 1 179 ? 14.618 12.122 18.075 1.00 80.62 179 ASN A O 1
ATOM 1413 N N . SER A 1 180 ? 13.819 12.100 15.984 1.00 85.25 180 SER A N 1
ATOM 1414 C CA . SER A 1 180 ? 12.807 13.138 16.213 1.00 85.25 180 SER A CA 1
ATOM 1415 C C . SER A 1 180 ? 11.432 12.520 16.445 1.00 85.25 180 SER A C 1
ATOM 1417 O O . SER A 1 180 ? 11.038 11.608 15.720 1.00 85.25 180 SER A O 1
ATOM 1419 N N . ASP A 1 181 ? 10.665 13.088 17.379 1.00 82.06 181 ASP A N 1
ATOM 1420 C CA . ASP A 1 181 ? 9.269 12.703 17.630 1.00 82.06 181 ASP A CA 1
ATOM 1421 C C . ASP A 1 181 ? 8.386 12.872 16.388 1.00 82.06 181 ASP A C 1
ATOM 1423 O O . ASP A 1 181 ? 7.425 12.129 16.201 1.00 82.06 181 ASP A O 1
ATOM 1427 N N . ARG A 1 182 ? 8.712 13.851 15.530 1.00 90.94 182 ARG A N 1
ATOM 1428 C CA . ARG A 1 182 ? 8.089 14.025 14.214 1.00 90.94 182 ARG A CA 1
ATOM 1429 C C . ARG A 1 182 ? 9.129 13.932 13.117 1.00 90.94 182 ARG A C 1
ATOM 1431 O O . ARG A 1 182 ? 10.067 14.731 13.095 1.00 90.94 182 ARG A O 1
ATOM 1438 N N . GLN A 1 183 ? 8.945 13.000 12.188 1.00 92.31 183 GLN A N 1
ATOM 1439 C CA . GLN A 1 183 ? 9.895 12.804 11.096 1.00 92.31 183 GLN A CA 1
ATOM 1440 C C . GLN A 1 183 ? 9.259 12.257 9.820 1.00 92.31 183 GLN A C 1
ATOM 1442 O O . GLN A 1 183 ? 8.323 11.456 9.908 1.00 92.31 183 GLN A O 1
ATOM 1447 N N . PRO A 1 184 ? 9.755 12.663 8.635 1.00 93.19 184 PRO A N 1
ATOM 1448 C CA . PRO A 1 184 ? 9.353 12.053 7.376 1.00 93.19 184 PRO A CA 1
ATOM 1449 C C . PRO A 1 184 ? 9.662 10.559 7.402 1.00 93.19 184 PRO A C 1
ATOM 1451 O O . PRO A 1 184 ? 10.793 10.167 7.670 1.00 93.19 184 PRO A O 1
ATOM 1454 N N . LEU A 1 185 ? 8.651 9.744 7.120 1.00 94.75 185 LEU A N 1
ATOM 1455 C CA . LEU A 1 185 ? 8.782 8.292 7.066 1.00 94.75 185 LEU A CA 1
ATOM 1456 C C . LEU A 1 185 ? 8.606 7.782 5.639 1.00 94.75 185 LEU A C 1
ATOM 1458 O O . LEU A 1 185 ? 9.415 6.988 5.174 1.00 94.75 185 LEU A O 1
ATOM 1462 N N . TYR A 1 186 ? 7.608 8.302 4.917 1.00 95.31 186 TYR A N 1
ATOM 1463 C CA . TYR A 1 186 ? 7.390 7.947 3.517 1.00 95.31 186 TYR A CA 1
ATOM 1464 C C . TYR A 1 186 ? 7.063 9.150 2.636 1.00 95.31 186 TYR A C 1
ATOM 1466 O O . TYR A 1 186 ? 6.447 10.129 3.069 1.00 95.31 186 TYR A O 1
ATOM 1474 N N . VAL A 1 187 ? 7.380 9.007 1.351 1.00 96.25 187 VAL A N 1
ATOM 1475 C CA . VAL A 1 187 ? 6.718 9.739 0.266 1.00 96.25 187 VAL A CA 1
ATOM 1476 C C . VAL A 1 187 ? 6.035 8.726 -0.637 1.00 96.25 187 VAL A C 1
ATOM 1478 O O . VAL A 1 187 ? 6.673 7.793 -1.119 1.00 96.25 187 VAL A O 1
ATOM 1481 N N . GLY A 1 188 ? 4.733 8.904 -0.852 1.00 96.06 188 GLY A N 1
ATOM 1482 C CA . GLY A 1 188 ? 3.911 8.046 -1.694 1.00 96.06 188 GLY A CA 1
ATOM 1483 C C . GLY A 1 188 ? 3.495 8.729 -2.984 1.00 96.06 188 GLY A C 1
ATOM 1484 O O . GLY A 1 188 ? 2.855 9.774 -2.945 1.00 96.06 188 GLY A O 1
ATOM 1485 N N . TYR A 1 189 ? 3.780 8.093 -4.111 1.00 95.88 189 TYR A N 1
ATOM 1486 C CA . TYR A 1 189 ? 3.305 8.467 -5.438 1.00 95.88 189 TYR A CA 1
ATOM 1487 C C . TYR A 1 189 ? 2.150 7.547 -5.812 1.00 95.88 189 TYR A C 1
ATOM 1489 O O . TYR A 1 189 ? 2.302 6.328 -5.764 1.00 95.88 189 TYR A O 1
ATOM 1497 N N . LYS A 1 190 ? 0.992 8.109 -6.158 1.00 94.62 190 LYS A N 1
ATOM 1498 C CA . LYS A 1 190 ? -0.232 7.359 -6.476 1.00 94.62 190 LYS A CA 1
ATOM 1499 C C . LYS A 1 190 ? -0.752 7.818 -7.826 1.00 94.62 190 LYS A C 1
ATOM 1501 O O . LYS A 1 190 ? -0.839 9.024 -8.037 1.00 94.62 190 LYS A O 1
ATOM 1506 N N . TRP A 1 191 ? -1.091 6.900 -8.722 1.00 94.38 191 TRP A N 1
ATOM 1507 C CA . TRP A 1 191 ? -1.603 7.245 -10.048 1.00 94.38 191 TRP A CA 1
ATOM 1508 C C . TRP A 1 191 ? -2.569 6.191 -10.584 1.00 94.38 191 TRP A C 1
ATOM 1510 O O . TRP A 1 191 ? -2.532 5.038 -10.150 1.00 94.38 191 TRP A O 1
ATOM 1520 N N . ASP A 1 192 ? -3.403 6.598 -11.537 1.00 92.88 192 ASP A N 1
ATOM 1521 C CA . ASP A 1 192 ? -4.169 5.687 -12.383 1.00 92.88 192 ASP A CA 1
ATOM 1522 C C . ASP A 1 192 ? -3.390 5.396 -13.683 1.00 92.88 192 ASP A C 1
ATOM 1524 O O . ASP A 1 192 ? -3.102 6.331 -14.436 1.00 92.88 192 ASP A O 1
ATOM 1528 N N . PRO A 1 193 ? -3.023 4.133 -13.980 1.00 90.88 193 PRO A N 1
ATOM 1529 C CA . PRO A 1 193 ? -2.387 3.760 -15.247 1.00 90.88 193 PRO A CA 1
ATOM 1530 C C . PRO A 1 193 ? -3.197 4.139 -16.494 1.00 90.88 193 PRO A C 1
ATOM 1532 O O . PRO A 1 193 ? -2.618 4.352 -17.557 1.00 90.88 193 PRO A O 1
ATOM 1535 N N . ALA A 1 194 ? -4.527 4.210 -16.386 1.00 90.06 194 ALA A N 1
ATOM 1536 C CA . ALA A 1 194 ? -5.410 4.573 -17.491 1.00 90.06 194 ALA A CA 1
ATOM 1537 C C . ALA A 1 194 ? -5.589 6.095 -17.645 1.00 90.06 194 ALA A C 1
ATOM 1539 O O . ALA A 1 194 ? -6.039 6.549 -18.699 1.00 90.06 194 ALA A O 1
ATOM 1540 N N . ASP A 1 195 ? -5.229 6.887 -16.628 1.00 89.00 195 ASP A N 1
ATOM 1541 C CA . ASP A 1 195 ? -5.400 8.340 -16.614 1.00 89.00 195 ASP A CA 1
ATOM 1542 C C . ASP A 1 195 ? -4.248 9.048 -15.881 1.00 89.00 195 ASP A C 1
ATOM 1544 O O . ASP A 1 195 ? -4.247 9.234 -14.663 1.00 89.00 195 ASP A O 1
ATOM 1548 N N . ALA A 1 196 ? -3.281 9.544 -16.656 1.00 81.25 196 ALA A N 1
ATOM 1549 C CA . ALA A 1 196 ? -2.096 10.230 -16.139 1.00 81.25 196 ALA A CA 1
ATOM 1550 C C . ALA A 1 196 ? -2.381 11.567 -15.412 1.00 81.25 196 ALA A C 1
ATOM 1552 O O . ALA A 1 196 ? -1.458 12.138 -14.807 1.00 81.25 196 ALA A O 1
ATOM 1553 N N . GLN A 1 197 ? -3.610 12.099 -15.491 1.00 84.69 197 GLN A N 1
ATOM 1554 C CA . GLN A 1 197 ? -4.034 13.276 -14.720 1.00 84.69 197 GLN A CA 1
ATOM 1555 C C . GLN A 1 197 ? -4.489 12.899 -13.311 1.00 84.69 197 GLN A C 1
ATOM 1557 O O . GLN A 1 197 ? -4.356 13.704 -12.388 1.00 84.69 197 GLN A O 1
ATOM 1562 N N . GLN A 1 198 ? -4.974 11.673 -13.116 1.00 86.69 198 GLN A N 1
ATOM 1563 C CA . GLN A 1 198 ? -5.338 11.168 -11.802 1.00 86.69 198 GLN A CA 1
ATOM 1564 C C . GLN A 1 198 ? -4.095 10.700 -11.064 1.00 86.69 198 GLN A C 1
ATOM 1566 O O . GLN A 1 198 ? -3.679 9.545 -11.137 1.00 86.69 198 GLN A O 1
ATOM 1571 N N . ARG A 1 199 ? -3.488 11.636 -10.338 1.00 90.62 199 ARG A N 1
ATOM 1572 C CA . ARG A 1 199 ? -2.271 11.394 -9.575 1.00 90.62 199 ARG A CA 1
ATOM 1573 C C . ARG A 1 199 ? -2.240 12.205 -8.285 1.00 90.62 199 ARG A C 1
ATOM 1575 O O . ARG A 1 199 ? -2.833 13.277 -8.217 1.00 90.62 199 ARG A O 1
ATOM 1582 N N . ALA A 1 200 ? -1.564 11.687 -7.268 1.00 91.81 200 ALA A N 1
ATOM 1583 C CA . ALA A 1 200 ? -1.368 12.364 -5.993 1.00 91.81 200 ALA A CA 1
ATOM 1584 C C . ALA A 1 200 ? -0.006 12.013 -5.382 1.00 91.81 200 ALA A C 1
ATOM 1586 O O . ALA A 1 200 ? 0.457 10.871 -5.483 1.00 91.81 200 ALA A O 1
ATOM 1587 N N . ILE A 1 201 ? 0.597 12.995 -4.710 1.00 93.88 201 ILE A N 1
ATOM 1588 C CA . ILE A 1 201 ? 1.764 12.801 -3.847 1.00 93.88 201 ILE A CA 1
ATOM 1589 C C . ILE A 1 201 ? 1.317 12.961 -2.397 1.00 93.88 201 ILE A C 1
ATOM 1591 O O . ILE A 1 201 ? 0.713 13.973 -2.037 1.00 93.88 201 ILE A O 1
ATOM 1595 N N . SER A 1 202 ? 1.639 11.967 -1.577 1.00 94.56 202 SER A N 1
ATOM 1596 C CA . SER A 1 202 ? 1.339 11.952 -0.149 1.00 94.56 202 SER A CA 1
ATOM 1597 C C . SER A 1 202 ? 2.626 11.946 0.666 1.00 94.56 202 SER A C 1
ATOM 1599 O O . SER A 1 202 ? 3.528 11.151 0.392 1.00 94.56 202 SER A O 1
ATOM 1601 N N . HIS A 1 203 ? 2.684 12.775 1.701 1.00 94.75 203 HIS A N 1
ATOM 1602 C CA . HIS A 1 203 ? 3.738 12.758 2.707 1.00 94.75 203 HIS A CA 1
ATOM 1603 C C . HIS A 1 203 ? 3.248 12.052 3.959 1.00 94.75 203 HIS A C 1
ATOM 1605 O O . HIS A 1 203 ? 2.129 12.275 4.417 1.00 94.75 203 HIS A O 1
ATOM 1611 N N . TYR A 1 204 ? 4.115 11.212 4.505 1.00 95.88 204 TYR A N 1
ATOM 1612 C CA . TYR A 1 204 ? 3.851 10.431 5.697 1.00 95.88 204 TYR A CA 1
ATOM 1613 C C . TYR A 1 204 ? 4.846 10.847 6.765 1.00 95.88 204 TYR A C 1
ATOM 1615 O O . TYR A 1 204 ? 6.058 10.734 6.566 1.00 95.88 204 TYR A O 1
ATOM 1623 N N . VAL A 1 205 ? 4.338 11.334 7.889 1.00 95.25 205 VAL A N 1
ATOM 1624 C CA . VAL A 1 205 ? 5.148 11.819 9.002 1.00 95.25 205 VAL A CA 1
ATOM 1625 C C . VAL A 1 205 ? 4.842 10.962 10.216 1.00 95.25 205 VAL A C 1
ATOM 1627 O O . VAL A 1 205 ? 3.715 10.956 10.704 1.00 95.25 205 VAL A O 1
ATOM 1630 N N . SER A 1 206 ? 5.846 10.236 10.706 1.00 94.81 206 SER A N 1
ATOM 1631 C CA . SER A 1 206 ? 5.735 9.547 11.990 1.00 94.81 206 SER A CA 1
ATOM 1632 C C . SER A 1 206 ? 5.515 10.586 13.083 1.00 94.81 206 SER A C 1
ATOM 1634 O O . SER A 1 206 ? 6.180 11.621 13.072 1.00 94.81 206 SER A O 1
ATOM 1636 N N . ALA A 1 207 ? 4.595 10.317 14.003 1.00 93.19 207 ALA A N 1
ATOM 1637 C CA . ALA A 1 207 ? 4.288 11.183 15.134 1.00 93.19 207 ALA A CA 1
ATOM 1638 C C . ALA A 1 207 ? 3.778 10.352 16.327 1.00 93.19 207 ALA A C 1
ATOM 1640 O O . ALA A 1 207 ? 3.383 9.196 16.148 1.00 93.19 207 ALA A O 1
ATOM 1641 N N . PRO A 1 208 ? 3.751 10.909 17.551 1.00 92.50 208 PRO A N 1
ATOM 1642 C CA . PRO A 1 208 ? 3.107 10.249 18.680 1.00 92.50 208 PRO A CA 1
ATOM 1643 C C . PRO A 1 208 ? 1.615 10.015 18.416 1.00 92.50 208 PRO A C 1
ATOM 1645 O O . PRO A 1 208 ? 0.938 10.875 17.853 1.00 92.50 208 PRO A O 1
ATOM 1648 N N . LEU A 1 209 ? 1.091 8.868 18.857 1.00 94.62 209 LEU A N 1
ATOM 1649 C CA . LEU A 1 209 ? -0.328 8.533 18.723 1.00 94.62 209 LEU A CA 1
ATOM 1650 C C . LEU A 1 209 ? -1.192 9.510 19.554 1.00 94.62 209 LEU A C 1
ATOM 1652 O O . LEU A 1 209 ? -1.047 9.529 20.784 1.00 94.62 209 LEU A O 1
ATOM 1656 N N . PRO A 1 210 ? -2.109 10.284 18.938 1.00 93.69 210 PRO A N 1
ATOM 1657 C CA . PRO A 1 210 ? -2.927 11.267 19.647 1.00 93.69 210 PRO A CA 1
ATOM 1658 C C . PRO A 1 210 ? -4.043 10.602 20.454 1.00 93.69 210 PRO A C 1
ATOM 1660 O O . PRO A 1 210 ? -4.576 9.565 20.052 1.00 93.69 210 PRO A O 1
ATOM 1663 N N . ASP A 1 211 ? -4.406 11.182 21.600 1.00 90.62 211 ASP A N 1
ATOM 1664 C CA . ASP A 1 211 ? -5.443 10.632 22.493 1.00 90.62 211 ASP A CA 1
ATOM 1665 C C . ASP A 1 211 ? -6.805 10.486 21.805 1.00 90.62 211 ASP A C 1
ATOM 1667 O O . ASP A 1 211 ? -7.556 9.560 22.103 1.00 90.62 211 ASP A O 1
ATOM 1671 N N . THR A 1 212 ? -7.090 11.362 20.843 1.00 90.75 212 THR A N 1
ATOM 1672 C CA . THR A 1 212 ? -8.276 11.311 19.988 1.00 90.75 212 THR A CA 1
ATOM 1673 C C . THR A 1 212 ? -7.843 11.358 18.532 1.00 90.75 212 THR A C 1
ATOM 1675 O O . THR A 1 212 ? -6.994 12.168 18.153 1.00 90.75 212 THR A O 1
ATOM 1678 N N . LEU A 1 213 ? -8.422 10.488 17.705 1.00 92.25 213 LEU A N 1
ATOM 1679 C CA . LEU A 1 213 ? -8.098 10.449 16.282 1.00 92.25 213 LEU A CA 1
ATOM 1680 C C . LEU A 1 213 ? -8.730 11.643 15.563 1.00 92.25 213 LEU A C 1
ATOM 1682 O O . LEU A 1 213 ? -9.895 11.972 15.787 1.00 92.25 213 LEU A O 1
ATOM 1686 N N . ALA A 1 214 ? -7.978 12.253 14.646 1.00 85.12 214 ALA A N 1
ATOM 1687 C CA . ALA A 1 214 ? -8.446 13.354 13.808 1.00 85.12 214 ALA A CA 1
ATOM 1688 C C . ALA A 1 214 ? -9.352 12.849 12.665 1.00 85.12 214 ALA A C 1
ATOM 1690 O O . ALA A 1 214 ? -9.040 12.996 11.483 1.00 85.12 214 ALA A O 1
ATOM 1691 N N . LEU A 1 215 ? -10.473 12.217 13.022 1.00 85.31 215 LEU A N 1
ATOM 1692 C CA . LEU A 1 215 ? -11.493 11.738 12.097 1.00 85.31 215 LEU A CA 1
ATOM 1693 C C . LEU A 1 215 ? -12.822 12.425 12.411 1.00 85.31 215 LEU A C 1
ATOM 1695 O O . LEU A 1 215 ? -13.328 12.315 13.522 1.00 85.31 215 LEU A O 1
ATOM 1699 N N . ALA A 1 216 ? -13.376 13.139 11.430 1.00 80.88 216 ALA A N 1
ATOM 1700 C CA . ALA A 1 216 ? -14.598 13.920 11.621 1.00 80.88 216 ALA A CA 1
ATOM 1701 C C . ALA A 1 216 ? -15.848 13.054 11.849 1.00 80.88 216 ALA A C 1
ATOM 1703 O O . ALA A 1 216 ? -16.814 13.523 12.440 1.00 80.88 216 ALA A O 1
ATOM 1704 N N . ASP A 1 217 ? -15.838 11.811 11.364 1.00 88.94 217 ASP A N 1
ATOM 1705 C CA . ASP A 1 217 ? -16.959 10.897 11.534 1.00 88.94 217 ASP A CA 1
ATOM 1706 C C . ASP A 1 217 ? -16.862 10.104 12.838 1.00 88.94 217 ASP A C 1
ATOM 1708 O O . ASP A 1 217 ? -15.930 9.321 13.028 1.00 88.94 217 ASP A O 1
ATOM 1712 N N . ASP A 1 218 ? -17.858 10.270 13.707 1.00 87.75 218 ASP A N 1
ATOM 1713 C CA . ASP A 1 218 ? -17.861 9.667 15.037 1.00 87.75 218 ASP A CA 1
ATOM 1714 C C . ASP A 1 218 ? -17.944 8.139 15.017 1.00 87.75 218 ASP A C 1
ATOM 1716 O O . ASP A 1 218 ? -17.271 7.491 15.812 1.00 87.75 218 ASP A O 1
ATOM 1720 N N . VAL A 1 219 ? -18.718 7.533 14.111 1.00 89.19 219 VAL A N 1
ATOM 1721 C CA . VAL A 1 219 ? -18.904 6.073 14.119 1.00 89.19 219 VAL A CA 1
ATOM 1722 C C . VAL A 1 219 ? -17.637 5.367 13.647 1.00 89.19 219 VAL A C 1
ATOM 1724 O O . VAL A 1 219 ? -17.175 4.415 14.284 1.00 89.19 219 VAL A O 1
ATOM 1727 N N . ALA A 1 220 ? -17.039 5.853 12.559 1.00 91.56 220 ALA A N 1
ATOM 1728 C CA . ALA A 1 220 ? -15.757 5.353 12.086 1.00 91.56 220 ALA A CA 1
ATOM 1729 C C . ALA A 1 220 ? -14.642 5.612 13.114 1.00 91.56 220 ALA A C 1
ATOM 1731 O O . ALA A 1 220 ? -13.794 4.740 13.330 1.00 91.56 220 ALA A O 1
ATOM 1732 N N . ARG A 1 221 ? -14.666 6.774 13.785 1.00 94.19 221 ARG A N 1
ATOM 1733 C CA . ARG A 1 221 ? -13.683 7.145 14.811 1.00 94.19 221 ARG A CA 1
ATOM 1734 C C . ARG A 1 221 ? -13.772 6.225 16.019 1.00 94.19 221 ARG A C 1
ATOM 1736 O O . ARG A 1 221 ? -12.763 5.622 16.370 1.00 94.19 221 ARG A O 1
ATOM 1743 N N . THR A 1 222 ? -14.961 6.052 16.595 1.00 95.00 222 THR A N 1
ATOM 1744 C CA . THR A 1 222 ? -15.183 5.157 17.738 1.00 95.00 222 THR A CA 1
ATOM 1745 C 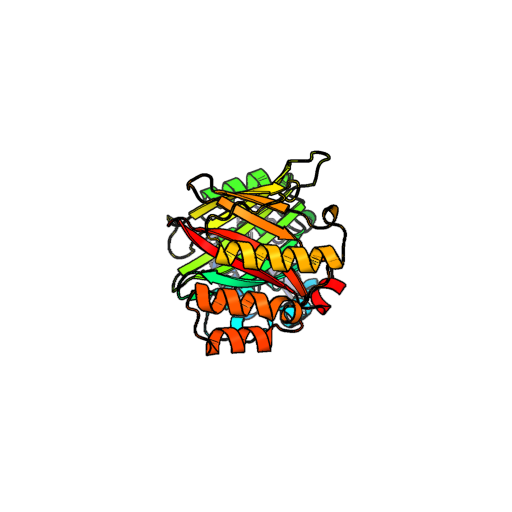C . THR A 1 222 ? -14.768 3.728 17.408 1.00 95.00 222 THR A C 1
ATOM 1747 O O . THR A 1 222 ? -14.044 3.112 18.182 1.00 95.00 222 THR A O 1
ATOM 1750 N N . GLY A 1 223 ? -15.123 3.212 16.227 1.00 95.94 223 GLY A N 1
ATOM 1751 C CA . GLY A 1 223 ? -14.708 1.865 15.838 1.00 95.94 223 GLY A CA 1
ATOM 1752 C C . GLY A 1 223 ? -13.182 1.695 15.736 1.00 95.94 223 GLY A C 1
ATOM 1753 O O . GLY A 1 223 ? -12.664 0.635 16.084 1.00 95.94 223 GLY A O 1
ATOM 1754 N N . LEU A 1 224 ? -12.446 2.717 15.279 1.00 96.94 224 LEU A N 1
ATOM 1755 C CA . LEU A 1 224 ? -10.977 2.702 15.256 1.00 96.94 224 LEU A CA 1
ATOM 1756 C C . LEU A 1 224 ? -10.372 2.861 16.657 1.00 96.94 224 LEU A C 1
ATOM 1758 O O . LEU A 1 224 ? -9.422 2.154 16.993 1.00 96.94 224 LEU A O 1
ATOM 1762 N N . GLU A 1 225 ? -10.927 3.744 17.486 1.00 97.06 225 GLU A N 1
ATOM 1763 C CA . GLU A 1 225 ? -10.521 3.925 18.884 1.00 97.06 225 GLU A CA 1
ATOM 1764 C C . GLU A 1 225 ? -10.713 2.633 19.695 1.00 97.06 225 GLU A C 1
ATOM 1766 O O . GLU A 1 225 ? -9.829 2.264 20.465 1.00 97.06 225 GLU A O 1
ATOM 1771 N N . ASP A 1 226 ? -11.785 1.876 19.447 1.00 97.88 226 ASP A N 1
ATOM 1772 C CA . ASP A 1 226 ? -12.028 0.568 20.064 1.00 97.88 226 ASP A CA 1
ATOM 1773 C C . ASP A 1 226 ? -10.993 -0.489 19.639 1.00 97.88 226 ASP A C 1
ATOM 1775 O O . ASP A 1 226 ? -10.548 -1.302 20.459 1.00 97.88 226 ASP A O 1
ATOM 1779 N N . ILE A 1 227 ? -10.557 -0.472 18.372 1.00 98.38 227 ILE A N 1
ATOM 1780 C CA . ILE A 1 227 ? -9.462 -1.329 17.886 1.00 98.38 227 ILE A CA 1
ATOM 1781 C C . ILE A 1 227 ? -8.148 -0.961 18.585 1.00 98.38 227 ILE A C 1
ATOM 1783 O O . ILE A 1 227 ? -7.424 -1.847 19.045 1.00 98.38 227 ILE A O 1
ATOM 1787 N N . ILE A 1 228 ? -7.849 0.333 18.717 1.00 97.75 228 ILE A N 1
ATOM 1788 C CA . ILE A 1 228 ? -6.656 0.810 19.429 1.00 97.75 228 ILE A CA 1
ATOM 1789 C C . ILE A 1 228 ? -6.731 0.418 20.905 1.00 97.75 228 ILE A C 1
ATOM 1791 O O . ILE A 1 228 ? -5.751 -0.083 21.449 1.00 97.75 228 ILE A O 1
ATOM 1795 N N . ALA A 1 229 ? -7.889 0.572 21.548 1.00 97.94 229 ALA A N 1
ATOM 1796 C CA . ALA A 1 229 ? -8.103 0.156 22.929 1.00 97.94 229 ALA A CA 1
ATOM 1797 C C . ALA A 1 229 ? -7.908 -1.358 23.108 1.00 97.94 229 ALA A C 1
ATOM 1799 O O . ALA A 1 229 ? -7.409 -1.809 24.138 1.00 97.94 229 ALA A O 1
ATOM 1800 N N . LEU A 1 230 ? -8.278 -2.169 22.113 1.00 98.19 230 LEU A N 1
ATOM 1801 C CA . LEU A 1 230 ? -7.980 -3.600 22.105 1.00 98.19 230 LEU A CA 1
ATOM 1802 C C . LEU A 1 230 ? -6.477 -3.879 21.967 1.00 98.19 230 LEU A C 1
ATOM 1804 O O . LEU A 1 230 ? -5.968 -4.764 22.657 1.00 98.19 230 LEU A O 1
ATOM 1808 N N . ALA A 1 231 ? -5.766 -3.122 21.133 1.00 98.25 231 ALA A N 1
ATOM 1809 C CA . ALA A 1 231 ? -4.319 -3.240 20.975 1.00 98.25 231 ALA A CA 1
ATOM 1810 C C . ALA A 1 231 ? -3.560 -2.842 22.253 1.00 98.25 231 ALA A C 1
ATOM 1812 O O . ALA A 1 231 ? -2.670 -3.570 22.696 1.00 98.25 231 ALA A O 1
ATOM 1813 N N . THR A 1 232 ? -3.950 -1.742 22.904 1.00 97.69 232 THR A N 1
ATOM 1814 C CA . THR A 1 232 ? -3.288 -1.235 24.119 1.00 97.69 232 THR A CA 1
ATOM 1815 C C . THR A 1 232 ? -3.519 -2.101 25.356 1.00 97.69 232 THR A C 1
ATOM 1817 O O . THR A 1 232 ? -2.776 -1.997 26.329 1.00 97.69 232 THR A O 1
ATOM 1820 N N . ARG A 1 233 ? -4.493 -3.021 25.320 1.00 97.94 233 ARG A N 1
ATOM 1821 C CA . ARG A 1 233 ? -4.611 -4.096 26.322 1.00 97.94 233 ARG A CA 1
ATOM 1822 C C . ARG A 1 233 ? -3.502 -5.148 26.213 1.00 97.94 233 ARG A C 1
ATOM 1824 O O . ARG A 1 233 ? -3.315 -5.906 27.160 1.00 97.94 233 ARG A O 1
ATOM 1831 N N . ARG A 1 234 ? -2.803 -5.236 25.075 1.00 98.00 234 ARG A N 1
ATOM 1832 C CA . ARG A 1 234 ? -1.758 -6.243 24.812 1.00 98.00 234 ARG A CA 1
ATOM 1833 C C . ARG A 1 234 ? -0.347 -5.665 24.822 1.00 98.00 234 ARG A C 1
ATOM 1835 O O . ARG A 1 234 ? 0.582 -6.357 25.225 1.00 98.00 234 ARG A O 1
ATOM 1842 N N . VAL A 1 235 ? -0.187 -4.419 24.385 1.00 98.00 235 VAL A N 1
ATOM 1843 C CA . VAL A 1 235 ? 1.107 -3.729 24.303 1.00 98.00 235 VAL A CA 1
ATOM 1844 C C . VAL A 1 235 ? 0.997 -2.293 24.806 1.00 98.00 235 VAL A C 1
ATOM 1846 O O . VAL A 1 235 ? -0.083 -1.706 24.734 1.00 98.00 235 VAL A O 1
ATOM 1849 N N . PRO A 1 236 ? 2.090 -1.687 25.303 1.00 96.88 236 PRO A N 1
ATOM 1850 C CA . PRO A 1 236 ? 2.069 -0.276 25.659 1.00 96.88 236 PRO A CA 1
ATOM 1851 C C . PRO A 1 236 ? 1.748 0.586 24.434 1.00 96.88 236 PRO A C 1
ATOM 1853 O O . PRO A 1 236 ? 2.154 0.283 23.314 1.00 96.88 236 PRO A O 1
ATOM 1856 N N . ARG A 1 237 ? 1.063 1.710 24.659 1.00 95.19 237 ARG A N 1
ATOM 1857 C CA . ARG A 1 237 ? 0.677 2.659 23.602 1.00 95.19 237 ARG A CA 1
ATOM 1858 C C . ARG A 1 237 ? 1.868 3.160 22.776 1.00 95.19 237 ARG A C 1
ATOM 1860 O O . ARG A 1 237 ? 1.721 3.369 21.581 1.00 95.19 237 ARG A O 1
ATOM 1867 N N . SER A 1 238 ? 3.042 3.292 23.393 1.00 93.31 238 SER A N 1
ATOM 1868 C CA . SER A 1 238 ? 4.292 3.678 22.724 1.00 93.31 238 SER A CA 1
ATOM 1869 C C . SER A 1 238 ? 4.810 2.648 21.714 1.00 93.31 238 SER A C 1
ATOM 1871 O O . SER A 1 238 ? 5.639 2.997 20.882 1.00 93.31 238 SER A O 1
ATOM 1873 N N . ALA A 1 239 ? 4.330 1.401 21.757 1.00 95.00 239 ALA A N 1
ATOM 1874 C CA . ALA A 1 239 ? 4.638 0.396 20.742 1.00 95.00 239 ALA A CA 1
ATOM 1875 C C . ALA A 1 239 ? 3.788 0.562 19.470 1.00 95.00 239 ALA A C 1
ATOM 1877 O O . ALA A 1 239 ? 4.111 -0.032 18.445 1.00 95.00 239 ALA A O 1
ATOM 1878 N N . LEU A 1 240 ? 2.707 1.348 19.517 1.00 95.81 240 LEU A N 1
ATOM 1879 C CA . LEU A 1 240 ? 1.838 1.594 18.371 1.00 95.81 240 LEU A CA 1
ATOM 1880 C C . LEU A 1 240 ? 2.326 2.842 17.634 1.00 95.81 240 LEU A C 1
ATOM 1882 O O . LEU A 1 240 ? 2.129 3.970 18.092 1.00 95.81 240 LEU A O 1
ATOM 1886 N N . ARG A 1 241 ? 2.983 2.644 16.491 1.00 94.56 241 ARG A N 1
ATOM 1887 C CA . ARG A 1 241 ? 3.471 3.753 15.664 1.00 94.56 241 ARG A CA 1
ATOM 1888 C C . ARG A 1 241 ? 2.305 4.414 14.944 1.00 94.56 241 ARG A C 1
ATOM 1890 O O . ARG A 1 241 ? 1.562 3.726 14.252 1.00 94.56 241 ARG A O 1
ATOM 1897 N N . TYR A 1 242 ? 2.196 5.731 15.066 1.00 96.56 242 TYR A N 1
ATOM 1898 C CA . TYR A 1 242 ? 1.216 6.549 14.362 1.00 96.56 242 TYR A CA 1
ATOM 1899 C C . TYR A 1 242 ? 1.895 7.373 13.265 1.00 96.56 242 TYR A C 1
ATOM 1901 O O . TYR A 1 242 ? 3.014 7.864 13.431 1.00 96.56 242 TYR A O 1
ATOM 1909 N N . VAL A 1 243 ? 1.215 7.509 12.133 1.00 95.88 243 VAL A N 1
ATOM 1910 C CA . VAL A 1 243 ? 1.705 8.220 10.957 1.00 95.88 243 VAL A CA 1
ATOM 1911 C C . VAL A 1 243 ? 0.623 9.176 10.469 1.00 95.88 243 VAL A C 1
ATOM 1913 O O . VAL A 1 243 ? -0.446 8.740 10.046 1.00 95.88 243 VAL A O 1
ATOM 1916 N N . ASP A 1 244 ? 0.921 10.474 10.494 1.00 95.06 244 ASP A N 1
ATOM 1917 C CA . ASP A 1 244 ? 0.117 11.509 9.842 1.00 95.06 244 ASP A CA 1
ATOM 1918 C C . ASP A 1 244 ? 0.337 11.451 8.330 1.00 95.06 244 ASP A C 1
ATOM 1920 O O . ASP A 1 244 ? 1.477 11.366 7.866 1.00 95.06 244 ASP A O 1
ATOM 1924 N N . VAL A 1 245 ? -0.743 11.551 7.555 1.00 94.38 245 VAL A N 1
ATOM 1925 C CA . VAL A 1 245 ? -0.700 11.516 6.091 1.00 94.38 245 VAL A CA 1
ATOM 1926 C C . VAL A 1 245 ? -1.381 12.746 5.512 1.00 94.38 245 VAL A C 1
ATOM 1928 O O . VAL A 1 245 ? -2.579 12.963 5.720 1.00 94.38 245 VAL A O 1
ATOM 1931 N N . THR A 1 246 ? -0.628 13.507 4.724 1.00 90.75 246 THR A N 1
ATOM 1932 C CA . THR A 1 246 ? -1.116 14.682 3.994 1.00 90.75 246 THR A CA 1
ATOM 1933 C C . THR A 1 246 ? -0.845 14.538 2.502 1.00 90.75 246 THR A C 1
ATOM 1935 O O . THR A 1 246 ? 0.218 14.069 2.094 1.00 90.75 246 THR A O 1
ATOM 1938 N N . ASP A 1 247 ? -1.803 14.944 1.673 1.00 87.38 247 ASP A N 1
ATOM 1939 C CA . ASP A 1 247 ? -1.635 15.002 0.218 1.00 87.38 247 ASP A CA 1
ATOM 1940 C C . ASP A 1 247 ? -1.251 16.439 -0.179 1.00 87.38 247 ASP A C 1
ATOM 1942 O O . ASP A 1 247 ? -1.891 17.383 0.274 1.00 87.38 247 ASP A O 1
ATOM 1946 N N . LEU A 1 248 ? -0.228 16.628 -1.023 1.00 79.44 248 LEU A N 1
ATOM 1947 C CA . LEU A 1 248 ? 0.242 17.979 -1.398 1.00 79.44 248 LEU A CA 1
ATOM 1948 C C . LEU A 1 248 ? -0.829 18.809 -2.119 1.00 79.44 248 LEU A C 1
ATOM 1950 O O . LEU A 1 248 ? -0.895 20.025 -1.953 1.00 79.44 248 LEU A O 1
ATOM 1954 N N . ASP A 1 249 ? -1.661 18.136 -2.910 1.00 73.81 249 ASP A N 1
ATOM 1955 C CA . ASP A 1 249 ? -2.581 18.775 -3.850 1.00 73.81 249 ASP A CA 1
ATOM 1956 C C . ASP A 1 249 ? -4.037 18.779 -3.358 1.00 73.81 249 ASP A C 1
ATOM 1958 O O . ASP A 1 249 ? -4.937 19.219 -4.075 1.00 73.81 249 ASP A O 1
ATOM 1962 N N . THR A 1 250 ? -4.313 18.256 -2.156 1.00 72.44 250 THR A N 1
ATOM 1963 C CA . THR A 1 250 ? -5.689 18.124 -1.658 1.00 72.44 250 THR A CA 1
ATOM 1964 C C . THR A 1 250 ? -5.795 18.417 -0.163 1.00 72.44 250 THR A C 1
ATOM 1966 O O . THR A 1 250 ? -4.828 18.311 0.579 1.00 72.44 250 THR A O 1
ATOM 1969 N N . GLN A 1 251 ? -7.005 18.727 0.307 1.00 70.62 251 GLN A N 1
ATOM 1970 C CA . GLN A 1 251 ? -7.301 18.865 1.741 1.00 70.62 251 GLN A CA 1
ATOM 1971 C C . GLN A 1 251 ? -7.442 17.514 2.461 1.00 70.62 251 GLN A C 1
ATOM 1973 O O . GLN A 1 251 ? -7.934 17.460 3.587 1.00 70.62 251 GLN A O 1
ATOM 1978 N N . ARG A 1 252 ? -7.055 16.407 1.816 1.00 79.62 252 ARG A N 1
ATOM 1979 C CA . ARG A 1 252 ? -7.135 15.086 2.422 1.00 79.62 252 ARG A CA 1
ATOM 1980 C C . ARG A 1 252 ? -6.232 15.016 3.648 1.00 79.62 252 ARG A C 1
ATOM 1982 O O . ARG A 1 252 ? -5.016 15.179 3.552 1.00 79.62 252 ARG A O 1
ATOM 1989 N N . VAL A 1 253 ? -6.852 14.660 4.767 1.00 81.88 253 VAL A N 1
ATOM 1990 C CA . VAL A 1 253 ? -6.175 14.297 6.008 1.00 81.88 253 VAL A CA 1
ATOM 1991 C C . VAL A 1 253 ? -6.504 12.844 6.308 1.00 81.88 253 VAL A C 1
ATOM 1993 O O . VAL A 1 253 ? -7.669 12.430 6.319 1.00 81.88 253 VAL A O 1
ATOM 1996 N N . SER A 1 254 ? -5.462 12.051 6.513 1.00 93.81 254 SER A N 1
ATOM 1997 C CA . SER A 1 254 ? -5.598 10.673 6.966 1.00 93.81 254 SER A CA 1
ATOM 1998 C C . SER A 1 254 ? -4.450 10.296 7.883 1.00 93.81 254 SER A C 1
ATOM 2000 O O . SER A 1 254 ? -3.472 11.028 7.998 1.00 93.81 254 SER A O 1
ATOM 2002 N N . PHE A 1 255 ? -4.574 9.150 8.525 1.00 96.19 255 PHE A N 1
ATOM 2003 C CA . PHE A 1 255 ? -3.540 8.585 9.369 1.00 96.19 255 PHE A CA 1
ATOM 2004 C C . PHE A 1 255 ? -3.434 7.083 9.151 1.00 96.19 255 PHE A C 1
ATOM 2006 O O . PHE A 1 255 ? -4.350 6.454 8.615 1.00 96.19 255 PHE A O 1
ATOM 2013 N N . ASP A 1 256 ? -2.321 6.523 9.600 1.00 97.12 256 ASP A N 1
ATOM 2014 C CA . ASP A 1 256 ? -2.062 5.092 9.664 1.00 97.12 256 ASP A CA 1
ATOM 2015 C C . ASP A 1 256 ? -1.457 4.736 11.029 1.00 97.12 256 ASP A C 1
ATOM 2017 O O . ASP A 1 256 ? -0.720 5.531 11.616 1.00 97.12 256 ASP A O 1
ATOM 2021 N N . ILE A 1 257 ? -1.81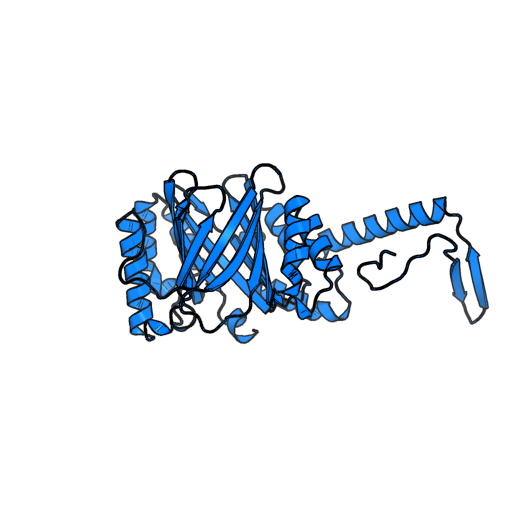4 3.571 11.566 1.00 97.88 257 ILE A N 1
ATOM 2022 C CA . ILE A 1 257 ? -1.334 3.074 12.853 1.00 97.88 257 ILE A CA 1
ATOM 2023 C C . ILE A 1 257 ? -0.861 1.641 12.682 1.00 97.88 257 ILE A C 1
ATOM 2025 O O . ILE A 1 257 ? -1.656 0.766 12.338 1.00 97.88 257 ILE A O 1
ATOM 2029 N N . ASN A 1 258 ? 0.405 1.394 13.012 1.00 96.88 258 ASN A N 1
ATOM 2030 C CA . ASN A 1 258 ? 0.967 0.052 13.078 1.00 96.88 258 ASN A CA 1
ATOM 2031 C C . ASN A 1 258 ? 0.477 -0.665 14.348 1.00 96.88 258 ASN A C 1
ATOM 2033 O O . ASN A 1 258 ? 0.684 -0.196 15.470 1.00 96.88 258 ASN A O 1
ATOM 2037 N N . LEU A 1 259 ? -0.161 -1.816 14.150 1.00 97.81 259 LEU A N 1
ATOM 2038 C CA . LEU A 1 259 ? -0.720 -2.694 15.173 1.00 97.81 259 LEU A CA 1
ATOM 2039 C C . LEU A 1 259 ? -0.046 -4.074 15.235 1.00 97.81 259 LEU A C 1
ATOM 2041 O O . LEU A 1 259 ? -0.436 -4.879 16.086 1.00 97.81 259 LEU A O 1
ATOM 2045 N N . TYR A 1 260 ? 0.978 -4.352 14.417 1.00 95.88 260 TYR A N 1
ATOM 2046 C CA . TYR A 1 260 ? 1.711 -5.625 14.465 1.00 95.88 260 TYR A CA 1
ATOM 2047 C C . TYR A 1 260 ? 2.162 -6.021 15.876 1.00 95.88 260 TYR A C 1
ATOM 2049 O O . TYR A 1 260 ? 1.947 -7.181 16.241 1.00 95.88 260 TYR A O 1
ATOM 2057 N N . PRO A 1 261 ? 2.703 -5.108 16.714 1.00 96.06 261 PRO A N 1
ATOM 2058 C CA . PRO A 1 261 ? 3.129 -5.462 18.067 1.00 96.06 261 PRO A CA 1
ATOM 2059 C C . PRO A 1 261 ? 2.012 -6.055 18.933 1.00 96.06 261 PRO A C 1
ATOM 2061 O O . PRO A 1 261 ? 2.282 -6.884 19.798 1.00 96.06 261 PRO A O 1
ATOM 2064 N N . ALA A 1 262 ? 0.752 -5.677 18.698 1.00 97.38 262 ALA A N 1
ATOM 2065 C CA . ALA A 1 262 ? -0.382 -6.192 19.460 1.00 97.38 262 ALA A CA 1
ATOM 2066 C C . ALA A 1 262 ? -0.802 -7.615 19.046 1.00 97.38 262 ALA A C 1
ATOM 2068 O O . ALA A 1 262 ? -1.568 -8.268 19.766 1.00 97.38 262 ALA A O 1
ATOM 2069 N N . GLY A 1 263 ? -0.352 -8.101 17.883 1.00 96.19 263 GLY A N 1
ATOM 2070 C CA . GLY A 1 263 ? -0.691 -9.431 17.372 1.00 96.19 263 GLY A CA 1
ATOM 2071 C C . GLY A 1 263 ? -2.201 -9.676 17.270 1.00 96.19 263 GLY A C 1
ATOM 2072 O O . GLY A 1 263 ? -2.664 -10.796 17.504 1.00 96.19 263 GLY A O 1
ATOM 2073 N N . LEU A 1 264 ? -2.991 -8.625 17.015 1.00 97.94 264 LEU A N 1
ATOM 2074 C CA . LEU A 1 264 ? -4.436 -8.751 16.822 1.00 97.94 264 LEU A CA 1
ATOM 2075 C C . LEU A 1 264 ? -4.712 -9.569 15.563 1.00 97.94 264 LEU A C 1
ATOM 2077 O O . LEU A 1 264 ? -4.006 -9.439 14.567 1.00 97.94 264 LEU A O 1
ATOM 2081 N N . ARG A 1 265 ? -5.761 -10.387 15.586 1.00 97.62 265 ARG A N 1
ATOM 2082 C CA . ARG A 1 265 ? -6.292 -11.038 14.383 1.00 97.62 265 ARG A CA 1
ATOM 2083 C C . ARG A 1 265 ? -7.533 -10.315 13.880 1.00 97.62 265 ARG A C 1
ATOM 2085 O O . ARG A 1 265 ? -8.216 -9.656 14.661 1.00 97.62 265 ARG A O 1
ATOM 2092 N N . VAL A 1 266 ? -7.883 -10.484 12.604 1.00 97.31 266 VAL A N 1
ATOM 2093 C CA . VAL A 1 266 ? -9.107 -9.875 12.044 1.00 97.31 266 VAL A CA 1
ATOM 2094 C C . VAL A 1 266 ? -10.355 -10.297 12.829 1.00 97.31 266 VAL A C 1
ATOM 2096 O O . VAL A 1 266 ? -11.222 -9.470 13.104 1.00 97.31 266 VAL A O 1
ATOM 2099 N N . ARG A 1 267 ? -10.424 -11.555 13.281 1.00 97.69 267 ARG A N 1
ATOM 2100 C CA . ARG A 1 267 ? -11.509 -12.038 14.153 1.00 97.69 267 ARG A CA 1
ATOM 2101 C C . ARG A 1 267 ? -11.607 -11.298 15.491 1.00 97.69 267 ARG A C 1
ATOM 2103 O O . ARG A 1 267 ? -12.698 -11.176 16.032 1.00 97.69 267 ARG A O 1
ATOM 2110 N N . ASP A 1 268 ? -10.493 -10.784 16.015 1.00 98.19 268 ASP A N 1
ATOM 2111 C CA . ASP A 1 268 ? -10.483 -10.045 17.281 1.00 98.19 268 ASP A CA 1
ATOM 2112 C C . ASP A 1 268 ? -11.126 -8.659 17.106 1.00 98.19 268 ASP A C 1
ATOM 2114 O O . ASP A 1 268 ? -11.726 -8.131 18.040 1.00 98.19 268 ASP A O 1
ATOM 2118 N N . VAL A 1 269 ? -11.028 -8.079 15.902 1.00 98.00 269 VAL A N 1
ATOM 2119 C CA . VAL A 1 269 ? -11.600 -6.763 15.568 1.00 98.00 269 VAL A CA 1
ATOM 2120 C C . VAL A 1 269 ? -12.969 -6.834 14.888 1.00 98.00 269 VAL A C 1
ATOM 2122 O O . VAL A 1 269 ? -13.584 -5.803 14.616 1.00 98.00 269 VAL A O 1
ATOM 2125 N N . GLN A 1 270 ? -13.480 -8.043 14.647 1.00 97.44 270 GLN A N 1
ATOM 2126 C CA . GLN A 1 270 ? -14.750 -8.289 13.968 1.00 97.44 270 GLN A CA 1
ATOM 2127 C C . GLN A 1 270 ? -15.939 -7.481 14.526 1.00 97.44 270 GLN A C 1
ATOM 2129 O O . GLN A 1 270 ? -16.692 -6.949 13.708 1.00 97.44 270 GLN A O 1
ATOM 2134 N N . PRO A 1 271 ? -16.143 -7.331 15.853 1.00 96.94 271 PRO A N 1
ATOM 2135 C CA . PRO A 1 271 ? -17.270 -6.550 16.367 1.00 96.94 271 PRO A CA 1
ATOM 2136 C C . PRO A 1 271 ? -17.278 -5.099 15.862 1.00 96.94 271 PRO A C 1
ATOM 2138 O O . PRO A 1 271 ? -18.323 -4.600 15.442 1.00 96.94 271 PRO A O 1
ATOM 2141 N N . MET A 1 272 ? -16.108 -4.455 15.817 1.00 97.69 272 MET A N 1
ATOM 2142 C CA . MET A 1 272 ? -15.950 -3.088 15.312 1.00 97.69 272 MET A CA 1
ATOM 2143 C C . MET A 1 272 ? -16.171 -3.034 13.797 1.00 97.69 272 MET A C 1
ATOM 2145 O O . MET A 1 272 ? -16.853 -2.133 13.312 1.00 97.69 272 MET A O 1
ATOM 2149 N N . LEU A 1 273 ? -15.690 -4.037 13.050 1.00 97.00 273 LEU A N 1
ATOM 2150 C CA . LEU A 1 273 ? -15.930 -4.136 11.604 1.00 97.00 273 LEU A CA 1
ATOM 2151 C C . LEU A 1 273 ? -17.419 -4.265 11.264 1.00 97.00 273 LEU A C 1
ATOM 2153 O O . LEU A 1 273 ? -17.871 -3.660 10.296 1.00 97.00 273 LEU A O 1
ATOM 2157 N N . LEU A 1 274 ? -18.197 -5.002 12.062 1.00 96.31 274 LEU A N 1
ATOM 2158 C CA . LEU A 1 274 ? -19.650 -5.108 11.881 1.00 96.31 274 LEU A CA 1
ATOM 2159 C C . LEU A 1 274 ? -20.381 -3.800 12.223 1.00 96.31 274 LEU A C 1
ATOM 2161 O O . LEU A 1 274 ? -21.395 -3.485 11.604 1.00 96.31 274 LEU A O 1
ATOM 2165 N N . GLY A 1 275 ? -19.873 -3.018 13.179 1.00 95.25 275 GLY A N 1
ATOM 2166 C CA . GLY A 1 275 ? -20.365 -1.661 13.433 1.00 95.25 275 GLY A CA 1
ATOM 2167 C C . GLY A 1 275 ? -20.133 -0.743 12.229 1.00 95.25 275 GLY A C 1
ATOM 2168 O O . GLY A 1 275 ? -21.070 -0.121 11.726 1.00 95.25 275 GLY A O 1
ATOM 2169 N N . MET A 1 276 ? -18.902 -0.735 11.709 1.00 95.50 276 MET A N 1
ATOM 2170 C CA . MET A 1 276 ? -18.528 0.043 10.525 1.00 95.50 276 MET A CA 1
ATOM 2171 C C . MET A 1 276 ? -19.255 -0.424 9.257 1.00 95.50 276 MET A C 1
ATOM 2173 O O . MET A 1 276 ? -19.613 0.405 8.430 1.00 95.50 276 MET A O 1
ATOM 2177 N N . GLN A 1 277 ? -19.520 -1.726 9.105 1.00 96.31 277 GLN A N 1
ATOM 2178 C CA . GLN A 1 277 ? -20.290 -2.290 7.990 1.00 96.31 277 GLN A CA 1
ATOM 2179 C C . GLN A 1 277 ? -21.659 -1.623 7.855 1.00 96.31 277 GLN A C 1
ATOM 2181 O O . GLN A 1 277 ? -22.024 -1.217 6.754 1.00 96.31 277 GLN A O 1
ATOM 2186 N N . ARG A 1 278 ? -22.395 -1.481 8.965 1.00 95.31 278 ARG A N 1
ATOM 2187 C CA . ARG A 1 278 ? -23.713 -0.827 8.966 1.00 95.31 278 ARG A CA 1
ATOM 2188 C C . ARG A 1 278 ? -23.600 0.655 8.642 1.00 95.31 278 ARG A C 1
ATOM 2190 O O . ARG A 1 278 ? -24.390 1.161 7.860 1.00 95.31 278 ARG A O 1
ATOM 2197 N N . TYR A 1 279 ? -22.610 1.328 9.223 1.00 94.81 279 TYR A N 1
ATOM 2198 C CA . TYR A 1 279 ? -22.379 2.752 9.000 1.00 94.81 279 TYR A CA 1
ATOM 2199 C C . TYR A 1 279 ? -22.044 3.067 7.536 1.00 94.81 279 TYR A C 1
ATOM 2201 O O . TYR A 1 279 ? -22.670 3.923 6.920 1.00 94.81 279 TYR A O 1
ATOM 2209 N N . PHE A 1 280 ? -21.109 2.322 6.948 1.00 96.19 280 PHE A N 1
ATOM 2210 C CA . PHE A 1 280 ? -20.725 2.477 5.548 1.00 96.19 280 PHE A CA 1
ATOM 2211 C C . PHE A 1 280 ? -21.725 1.844 4.571 1.00 96.19 280 PHE A C 1
ATOM 2213 O O . PHE A 1 280 ? -21.463 1.859 3.375 1.00 96.19 280 PHE A O 1
ATOM 2220 N N . SER A 1 281 ? -22.849 1.292 5.045 1.00 96.81 281 SER A N 1
ATOM 2221 C CA . SER A 1 281 ? -23.861 0.624 4.211 1.00 96.81 281 SER A CA 1
ATOM 2222 C C . SER A 1 281 ? -23.290 -0.494 3.325 1.00 96.81 281 SER A C 1
ATOM 2224 O O . SER A 1 281 ? -23.742 -0.734 2.209 1.00 96.81 281 SER A O 1
ATOM 2226 N N . ILE A 1 282 ? -22.288 -1.220 3.832 1.00 96.94 282 ILE A N 1
ATOM 2227 C CA . ILE A 1 282 ? -21.679 -2.345 3.113 1.00 96.94 282 ILE A CA 1
ATOM 2228 C C . ILE A 1 282 ? -22.642 -3.540 3.131 1.00 96.94 282 ILE A C 1
ATOM 2230 O O . ILE A 1 282 ? -23.145 -3.880 4.208 1.00 96.94 282 ILE A O 1
ATOM 2234 N N . PRO A 1 283 ? -22.868 -4.243 2.005 1.00 96.62 283 PRO A N 1
ATOM 2235 C CA . PRO A 1 283 ? -23.704 -5.438 1.993 1.00 96.62 283 PRO A CA 1
ATOM 2236 C C . PRO A 1 283 ? -23.216 -6.499 2.990 1.00 96.62 283 PRO A C 1
ATOM 2238 O O . PRO A 1 283 ? -22.048 -6.893 2.986 1.00 96.62 283 PRO A O 1
ATOM 2241 N N . GLU A 1 284 ? -24.124 -7.013 3.827 1.00 96.44 284 GLU A N 1
ATOM 2242 C CA . GLU A 1 284 ? -23.798 -7.987 4.884 1.00 96.44 284 GLU A CA 1
ATOM 2243 C C . GLU A 1 284 ? -23.064 -9.214 4.328 1.00 96.44 284 GLU A C 1
ATOM 2245 O O . GLU A 1 284 ? -22.057 -9.653 4.884 1.00 96.44 284 GLU A O 1
ATOM 2250 N N . LYS A 1 285 ? -23.523 -9.723 3.178 1.00 95.94 285 LYS A N 1
ATOM 2251 C CA . LYS A 1 285 ? -22.915 -10.870 2.496 1.00 95.94 285 LYS A CA 1
ATOM 2252 C C . LYS A 1 285 ? -21.453 -10.616 2.118 1.00 95.94 285 LYS A C 1
ATOM 2254 O O . LYS A 1 285 ? -20.636 -11.527 2.238 1.00 95.94 285 LYS A O 1
ATOM 2259 N N . GLU A 1 286 ? -21.118 -9.409 1.667 1.00 94.06 286 GLU A N 1
ATOM 2260 C CA . GLU A 1 286 ? -19.748 -9.054 1.281 1.00 94.06 286 GLU A CA 1
ATOM 2261 C C . GLU A 1 286 ? -18.833 -8.988 2.504 1.00 94.06 286 GLU A C 1
ATOM 2263 O O . GLU A 1 286 ? -17.765 -9.605 2.510 1.00 94.06 286 GLU A O 1
ATOM 2268 N N . MET A 1 287 ? -19.286 -8.323 3.571 1.00 95.88 287 MET A N 1
ATOM 2269 C CA . MET A 1 287 ? -18.533 -8.231 4.823 1.00 95.88 287 MET A CA 1
ATOM 2270 C C . MET A 1 287 ? -18.339 -9.606 5.477 1.00 95.88 287 MET A C 1
ATOM 2272 O O . MET A 1 287 ? -17.226 -9.954 5.873 1.00 95.88 287 MET A O 1
ATOM 2276 N N . ALA A 1 288 ? -19.394 -10.421 5.553 1.00 94.94 288 ALA A N 1
ATOM 2277 C CA . ALA A 1 288 ? -19.320 -11.770 6.111 1.00 94.94 288 ALA A CA 1
ATOM 2278 C C . ALA A 1 288 ? -18.330 -12.646 5.331 1.00 94.94 288 ALA A C 1
ATOM 2280 O O . ALA A 1 288 ? -17.504 -13.340 5.928 1.00 94.94 288 ALA A O 1
ATOM 2281 N N . ALA A 1 289 ? -18.363 -12.573 3.997 1.00 93.06 289 ALA A N 1
ATOM 2282 C CA . ALA A 1 289 ? -17.437 -13.310 3.153 1.00 93.06 289 ALA A CA 1
ATOM 2283 C C . ALA A 1 289 ? -15.983 -12.847 3.366 1.00 93.06 289 ALA A C 1
ATOM 2285 O O . ALA A 1 289 ? -15.087 -13.690 3.429 1.00 93.06 289 ALA A O 1
ATOM 2286 N N . LEU A 1 290 ? -15.735 -11.538 3.486 1.00 93.12 290 LEU A N 1
ATOM 2287 C CA . LEU A 1 290 ? -14.405 -10.990 3.775 1.00 93.12 290 LEU A CA 1
ATOM 2288 C C . LEU A 1 290 ? -13.869 -11.475 5.130 1.00 93.12 290 LEU A C 1
ATOM 2290 O O . LEU A 1 290 ? -12.735 -11.957 5.203 1.00 93.12 290 LEU A O 1
ATOM 2294 N N . ILE A 1 291 ? -14.674 -11.359 6.190 1.00 94.69 291 ILE A N 1
ATOM 2295 C CA . ILE A 1 291 ? -14.291 -11.774 7.546 1.00 94.69 291 ILE A CA 1
ATOM 2296 C C . ILE A 1 291 ? -13.969 -13.266 7.559 1.00 94.69 291 ILE A C 1
ATOM 2298 O O . ILE A 1 291 ? -12.913 -13.649 8.050 1.00 94.69 291 ILE A O 1
ATOM 2302 N N . ALA A 1 292 ? -14.815 -14.107 6.958 1.00 92.75 292 ALA A N 1
ATOM 2303 C CA . ALA A 1 292 ? -14.592 -15.552 6.916 1.00 92.75 292 ALA A CA 1
ATOM 2304 C C . ALA A 1 292 ? -13.246 -15.931 6.270 1.00 92.75 292 ALA A C 1
ATOM 2306 O O . ALA A 1 292 ? -12.595 -16.873 6.713 1.00 92.75 292 ALA A O 1
ATOM 2307 N N . ARG A 1 293 ? -12.805 -15.186 5.246 1.00 89.75 293 ARG A N 1
ATOM 2308 C CA . ARG A 1 293 ? -11.537 -15.449 4.543 1.00 89.75 293 ARG A CA 1
ATOM 2309 C C . ARG A 1 293 ? -10.308 -14.886 5.250 1.00 89.75 293 ARG A C 1
ATOM 2311 O O . ARG A 1 293 ? -9.208 -15.381 5.027 1.00 89.75 293 ARG A O 1
ATOM 2318 N N . THR A 1 294 ? -10.470 -13.838 6.054 1.00 92.25 294 THR A N 1
ATOM 2319 C CA . THR A 1 294 ? -9.344 -13.106 6.658 1.00 92.25 294 THR A CA 1
ATOM 2320 C C . THR A 1 294 ? -9.270 -13.242 8.176 1.00 92.25 294 THR A C 1
ATOM 2322 O O . THR A 1 294 ? -8.316 -12.749 8.762 1.00 92.25 294 THR A O 1
ATOM 2325 N N . ALA A 1 295 ? -10.208 -13.956 8.810 1.00 94.31 295 ALA A N 1
ATOM 2326 C CA . ALA A 1 295 ? -10.368 -14.072 10.262 1.00 94.31 295 ALA A CA 1
ATOM 2327 C C . ALA A 1 295 ? -9.065 -14.338 11.037 1.00 94.31 295 ALA A C 1
ATOM 2329 O O . ALA A 1 295 ? -8.846 -13.740 12.092 1.00 94.31 295 ALA A O 1
ATOM 2330 N N . ASP A 1 296 ? -8.204 -15.217 10.519 1.00 93.88 296 ASP A N 1
ATOM 2331 C CA . ASP A 1 296 ? -6.944 -15.604 11.163 1.00 93.88 296 ASP A CA 1
ATOM 2332 C C . ASP A 1 296 ? -5.723 -14.784 10.725 1.00 93.88 296 ASP A C 1
ATOM 2334 O O . ASP A 1 296 ? -4.636 -14.970 11.277 1.00 93.88 296 ASP A O 1
ATOM 2338 N N . ALA A 1 297 ? -5.886 -13.862 9.774 1.00 93.31 297 ALA A N 1
ATOM 2339 C CA . ALA A 1 297 ? -4.832 -12.931 9.399 1.00 93.31 297 ALA A CA 1
ATOM 2340 C C . ALA A 1 297 ? -4.529 -11.974 10.559 1.00 93.31 297 ALA A C 1
ATOM 2342 O O . ALA A 1 297 ? -5.428 -11.554 11.295 1.00 93.31 297 ALA A O 1
ATOM 2343 N N . VAL A 1 298 ? -3.252 -11.626 10.707 1.00 95.88 298 VAL A N 1
ATOM 2344 C CA . VAL A 1 298 ? -2.792 -10.639 11.687 1.00 95.88 298 VAL A CA 1
ATOM 2345 C C . VAL A 1 298 ? -3.124 -9.254 11.1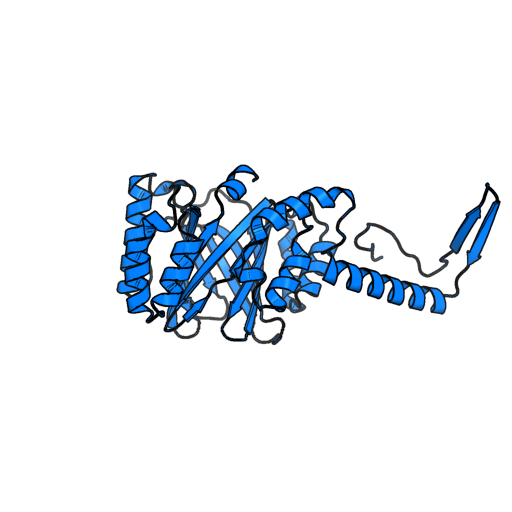55 1.00 95.88 298 VAL A C 1
ATOM 2347 O O . VAL A 1 298 ? -2.806 -8.955 10.007 1.00 95.88 298 VAL A O 1
ATOM 2350 N N . VAL A 1 299 ? -3.749 -8.416 11.977 1.00 97.50 299 VAL A N 1
ATOM 2351 C CA . VAL A 1 299 ? -3.964 -6.999 11.680 1.00 97.50 299 VAL A CA 1
ATOM 2352 C C . VAL A 1 299 ? -2.625 -6.288 11.826 1.00 97.50 299 VAL A C 1
ATOM 2354 O O . VAL A 1 299 ? -2.100 -6.165 12.931 1.00 97.50 299 VAL A O 1
ATOM 2357 N N . GLY A 1 300 ? -2.078 -5.857 10.694 1.00 95.88 300 GLY A N 1
ATOM 2358 C CA . GLY A 1 300 ? -0.808 -5.148 10.627 1.00 95.88 300 GLY A CA 1
ATOM 2359 C C . GLY A 1 300 ? -0.983 -3.667 10.888 1.00 95.88 300 GLY A C 1
ATOM 2360 O O . GLY A 1 300 ? -0.310 -3.110 11.746 1.00 95.88 300 GLY A O 1
ATOM 2361 N N . HIS A 1 301 ? -1.932 -3.041 10.193 1.00 97.44 301 HIS A N 1
ATOM 2362 C CA . HIS A 1 301 ? -2.188 -1.611 10.310 1.00 97.44 301 HIS A CA 1
ATOM 2363 C C . HIS A 1 301 ? -3.682 -1.299 10.260 1.00 97.44 301 HIS A C 1
ATOM 2365 O O . HIS A 1 301 ? -4.472 -2.019 9.640 1.00 97.44 301 HIS A O 1
ATOM 2371 N N . VAL A 1 302 ? -4.060 -0.174 10.861 1.00 97.88 302 VAL A N 1
ATOM 2372 C CA . VAL A 1 302 ? -5.335 0.492 10.584 1.00 97.88 302 VAL A CA 1
ATOM 2373 C C . VAL A 1 302 ? -5.090 1.906 10.097 1.00 97.88 302 VAL A C 1
ATOM 2375 O O . VAL A 1 302 ? -4.261 2.621 10.646 1.00 97.88 302 VAL A O 1
ATOM 2378 N N . ALA A 1 303 ? -5.846 2.324 9.091 1.00 96.88 303 ALA A N 1
ATOM 2379 C CA . ALA A 1 303 ? -5.819 3.689 8.594 1.00 96.88 303 ALA A CA 1
ATOM 2380 C C . ALA A 1 303 ? -7.228 4.266 8.531 1.00 96.88 303 ALA A C 1
ATOM 2382 O O . ALA A 1 303 ? -8.192 3.560 8.229 1.00 96.88 303 ALA A O 1
ATOM 2383 N N . GLY A 1 304 ? -7.339 5.564 8.782 1.00 96.00 304 GLY A N 1
ATOM 2384 C CA . GLY A 1 304 ? -8.594 6.300 8.739 1.00 96.00 304 GLY A CA 1
ATOM 2385 C C . GLY A 1 304 ? -8.381 7.701 8.194 1.00 96.00 304 GLY A C 1
ATOM 2386 O O . GLY A 1 304 ? -7.270 8.228 8.209 1.00 96.00 304 GLY A O 1
ATOM 2387 N N . GLY A 1 305 ? -9.437 8.309 7.673 1.00 94.31 305 GLY A N 1
ATOM 2388 C CA . GLY A 1 305 ? -9.381 9.692 7.219 1.00 94.31 305 GLY A CA 1
ATOM 2389 C C . GLY A 1 305 ? -10.565 10.071 6.355 1.00 94.31 305 GLY A C 1
ATOM 2390 O O . GLY A 1 305 ? -11.564 9.354 6.284 1.00 94.31 305 GLY A O 1
ATOM 2391 N N . THR A 1 306 ? -10.417 11.194 5.665 1.00 89.50 306 THR A N 1
ATOM 2392 C CA . THR A 1 306 ? -11.355 11.651 4.637 1.00 89.50 306 THR A CA 1
ATOM 2393 C C . THR A 1 306 ? -10.712 11.546 3.259 1.00 89.50 306 THR A C 1
ATOM 2395 O O . THR A 1 306 ? -9.510 11.755 3.099 1.00 89.50 306 THR A O 1
ATOM 2398 N N . ASP A 1 307 ? -11.477 11.143 2.249 1.00 85.69 307 ASP A N 1
ATOM 2399 C CA . ASP A 1 307 ? -11.008 11.138 0.866 1.00 85.69 307 ASP A CA 1
ATOM 2400 C C . ASP A 1 307 ? -11.027 12.555 0.258 1.00 85.69 307 ASP A C 1
ATOM 2402 O O . ASP A 1 307 ? -11.444 13.527 0.887 1.00 85.69 307 ASP A O 1
ATOM 2406 N N . ARG A 1 308 ? -10.592 12.686 -1.001 1.00 81.44 308 ARG A N 1
ATOM 2407 C CA . ARG A 1 308 ? -10.594 13.966 -1.739 1.00 81.44 308 ARG A CA 1
ATOM 2408 C C . ARG A 1 308 ? -11.985 14.593 -1.927 1.00 81.44 308 ARG A C 1
ATOM 2410 O O . ARG A 1 308 ? -12.077 15.737 -2.356 1.00 81.44 308 ARG A O 1
ATOM 2417 N N . HIS A 1 309 ? -13.050 13.844 -1.651 1.00 83.12 309 HIS A N 1
ATOM 2418 C CA . HIS A 1 309 ? -14.440 14.290 -1.707 1.00 83.12 309 HIS A CA 1
ATOM 2419 C C . HIS A 1 309 ? -15.026 14.510 -0.301 1.00 83.12 309 HIS A C 1
ATOM 2421 O O . HIS A 1 309 ? -16.235 14.682 -0.167 1.00 83.12 309 HIS A O 1
ATOM 2427 N N . GLY A 1 310 ? -14.192 14.488 0.746 1.00 85.06 310 GLY A N 1
ATOM 2428 C CA . GLY A 1 310 ? -14.604 14.680 2.136 1.00 85.06 310 GLY A CA 1
ATOM 2429 C C . GLY A 1 310 ? -15.304 13.471 2.759 1.00 85.06 310 GLY A C 1
ATOM 2430 O O . GLY A 1 310 ? -15.854 13.586 3.851 1.00 85.06 310 GLY A O 1
ATOM 2431 N N . ARG A 1 311 ? -15.305 12.306 2.099 1.00 88.56 311 ARG A N 1
ATOM 2432 C CA . ARG A 1 311 ? -15.988 11.106 2.603 1.00 88.56 311 ARG A CA 1
ATOM 2433 C C . ARG A 1 311 ? -15.067 10.318 3.518 1.00 88.56 311 ARG A C 1
ATOM 2435 O O . ARG A 1 311 ? -13.910 10.079 3.172 1.00 88.56 311 ARG A O 1
ATOM 2442 N N . ALA A 1 312 ? -15.585 9.886 4.663 1.00 92.88 312 ALA A N 1
ATOM 2443 C CA . ALA A 1 312 ? -14.837 9.047 5.586 1.00 92.88 312 ALA A CA 1
ATOM 2444 C C . ALA A 1 312 ? -14.458 7.705 4.941 1.00 92.88 312 ALA A C 1
ATOM 2446 O O . ALA A 1 312 ? -15.215 7.130 4.153 1.00 92.88 312 ALA A O 1
ATOM 2447 N N . PHE A 1 313 ? -13.290 7.189 5.308 1.00 94.81 313 PHE A N 1
ATOM 2448 C CA . PHE A 1 313 ? -12.886 5.828 4.989 1.00 94.81 313 PHE A CA 1
ATOM 2449 C C . PHE A 1 313 ? -12.146 5.196 6.165 1.00 94.81 313 PHE A C 1
ATOM 2451 O O . PHE A 1 313 ? -11.483 5.880 6.947 1.00 94.81 313 PHE A O 1
ATOM 2458 N N . VAL A 1 314 ? -12.208 3.869 6.231 1.00 97.25 314 VAL A N 1
ATOM 2459 C CA . VAL A 1 314 ? -11.380 3.046 7.118 1.00 97.25 314 VAL A CA 1
ATOM 2460 C C . VAL A 1 314 ? -10.682 1.987 6.283 1.00 97.25 314 VAL A C 1
ATOM 2462 O O . VAL A 1 314 ? -11.253 1.432 5.352 1.00 97.25 314 VAL A O 1
ATOM 2465 N N . THR A 1 315 ? -9.424 1.707 6.578 1.00 97.56 315 THR A N 1
ATOM 2466 C CA . THR A 1 315 ? -8.651 0.637 5.958 1.00 97.56 315 THR A CA 1
ATOM 2467 C C . THR A 1 315 ? -8.064 -0.261 7.030 1.00 97.56 315 THR A C 1
ATOM 2469 O O . THR A 1 315 ? -7.481 0.233 7.989 1.00 97.56 315 THR A O 1
ATOM 2472 N N . ILE A 1 316 ? -8.157 -1.571 6.816 1.00 97.94 316 ILE A N 1
ATOM 2473 C CA . ILE A 1 316 ? -7.466 -2.578 7.618 1.00 97.94 316 ILE A CA 1
ATOM 2474 C C . ILE A 1 316 ? -6.428 -3.250 6.729 1.00 97.94 316 ILE A C 1
ATOM 2476 O O . ILE A 1 316 ? -6.779 -3.811 5.686 1.00 97.94 316 ILE A O 1
ATOM 2480 N N . TYR A 1 317 ? -5.165 -3.189 7.138 1.00 96.69 317 TYR A N 1
ATOM 2481 C CA . TYR A 1 317 ? -4.085 -3.972 6.552 1.00 96.69 317 TYR A CA 1
ATOM 2482 C C . TYR A 1 317 ? -3.887 -5.230 7.379 1.00 96.69 317 TYR A C 1
ATOM 2484 O O . TYR A 1 317 ? -3.918 -5.200 8.611 1.00 96.69 317 TYR A O 1
ATOM 2492 N N . HIS A 1 318 ? -3.702 -6.347 6.696 1.00 94.56 318 HIS A N 1
ATOM 2493 C CA . HIS A 1 318 ? -3.515 -7.633 7.325 1.00 94.56 318 HIS A CA 1
ATOM 2494 C C . HIS A 1 318 ? -2.540 -8.496 6.531 1.00 94.56 318 HIS A C 1
ATOM 2496 O O . HIS A 1 318 ? -2.491 -8.464 5.299 1.00 94.56 318 HIS A O 1
ATOM 2502 N N . ALA A 1 319 ? -1.800 -9.325 7.252 1.00 89.44 319 ALA A N 1
ATOM 2503 C CA . ALA A 1 319 ? -0.857 -10.272 6.683 1.00 89.44 319 ALA A CA 1
ATOM 2504 C C . ALA A 1 319 ? -1.152 -11.680 7.194 1.00 89.44 319 ALA A C 1
ATOM 2506 O O . ALA A 1 319 ? -1.698 -11.885 8.284 1.00 89.44 319 ALA A O 1
ATOM 2507 N N . HIS A 1 320 ? -0.794 -12.679 6.392 1.00 82.12 320 HIS A N 1
ATOM 2508 C CA . HIS A 1 320 ? -0.837 -14.051 6.867 1.00 82.12 320 HIS A CA 1
ATOM 2509 C C . HIS A 1 320 ? 0.267 -14.240 7.926 1.00 82.12 320 HIS A C 1
ATOM 2511 O O . HIS A 1 320 ? 1.375 -13.748 7.716 1.00 82.12 320 HIS A O 1
ATOM 2517 N N . PRO A 1 321 ? 0.039 -14.967 9.039 1.00 75.00 321 PRO A N 1
ATOM 2518 C CA . PRO A 1 321 ? 1.067 -15.168 10.068 1.00 75.00 321 PRO A CA 1
ATOM 2519 C C . PRO A 1 321 ? 2.405 -15.688 9.515 1.00 75.00 321 PRO A C 1
ATOM 2521 O O . PRO A 1 321 ? 3.472 -15.257 9.937 1.00 75.00 321 PRO A O 1
ATOM 2524 N N . ALA A 1 322 ? 2.348 -16.572 8.514 1.00 68.19 322 ALA A N 1
ATOM 2525 C CA . ALA A 1 322 ? 3.536 -17.100 7.840 1.00 68.19 322 ALA A CA 1
ATOM 2526 C C . ALA A 1 322 ? 4.347 -16.034 7.070 1.00 68.19 322 ALA A C 1
ATOM 2528 O O . ALA A 1 322 ? 5.535 -16.237 6.842 1.00 68.19 322 ALA A O 1
ATOM 2529 N N . SER A 1 323 ? 3.731 -14.911 6.679 1.00 64.81 323 SER A N 1
ATOM 2530 C CA . SER A 1 323 ? 4.413 -13.783 6.026 1.00 64.81 323 SER A CA 1
ATOM 2531 C C . SER A 1 323 ? 5.298 -13.009 6.999 1.00 64.81 323 SER A C 1
ATOM 2533 O O . SER A 1 323 ? 6.312 -12.463 6.588 1.00 64.81 323 SER A O 1
ATOM 2535 N N . LEU A 1 324 ? 4.948 -13.005 8.289 1.00 63.03 324 LEU A N 1
ATOM 2536 C CA . LEU A 1 324 ? 5.667 -12.267 9.333 1.00 63.03 324 LEU A CA 1
ATOM 2537 C C . LEU A 1 324 ? 6.886 -13.016 9.875 1.00 63.03 324 LEU A C 1
ATOM 2539 O O . LEU A 1 324 ? 7.750 -12.407 10.486 1.00 63.03 324 LEU A O 1
ATOM 2543 N N . MET A 1 325 ? 6.961 -14.333 9.666 1.00 51.34 325 MET A N 1
ATOM 2544 C CA . MET A 1 325 ? 8.110 -15.151 10.079 1.00 51.34 325 MET A CA 1
ATOM 2545 C C . MET A 1 325 ? 9.226 -15.207 9.024 1.00 51.34 325 MET A C 1
ATOM 2547 O O . MET A 1 325 ? 10.254 -15.839 9.257 1.00 51.34 325 MET A O 1
ATOM 2551 N N . ALA A 1 326 ? 9.002 -14.614 7.848 1.00 41.28 326 ALA A N 1
ATOM 2552 C CA . ALA A 1 326 ? 9.915 -14.665 6.707 1.00 41.28 326 ALA A CA 1
ATOM 2553 C C . ALA A 1 326 ? 10.636 -13.334 6.417 1.00 41.28 326 ALA A C 1
ATOM 2555 O O . ALA A 1 326 ? 11.524 -13.338 5.560 1.00 41.28 326 ALA A O 1
ATOM 2556 N N . ALA A 1 327 ? 10.244 -12.252 7.098 1.00 38.97 327 ALA A N 1
ATOM 2557 C CA . ALA A 1 327 ? 10.877 -10.931 7.077 1.00 38.97 327 ALA A CA 1
ATOM 2558 C C . ALA A 1 327 ? 11.838 -10.791 8.265 1.00 38.97 327 ALA A C 1
ATOM 2560 O O . ALA A 1 327 ? 12.913 -10.182 8.074 1.00 38.97 327 ALA A O 1
#

Secondary structure (DSSP, 8-state):
----TTS----TT--EEEEEETTEEEEEEPPHHHHHHHHHHHHHHHHHHHHHH-----GGGHHHHHHHHHHH--HHHHSS-HHHHHHHHHHTTS--SEEEEEEEEETTEEEEEEEEEEEEGGGS-HHHHHHHHHHTT--HHHHHHHHHHGGGEEEEEEEEEEEBTEEEEEEEEEE---S-SSEEEEEEEEEETTEEEEEEEEEEEEEPPPSS---S-HHHHHHHHHHHHHHHTTS-GGGS-EEEEEETTS--EEEEEE-GGGT-BHHHHHHHHHHHHHHTT--HHHHHHHHHHHTTSEEEEEEEEE-TTS-EEEEEEEE-HHHHT--

Radius of gyration: 22.6 Å; chains: 1; bounding box: 60×48×66 Å

Foldseek 3Di:
DDQDQVSDDDDLPWDWDWDDDPNDTDTDTDDSVVVVVVVVVVVVVQVVCLQPQAHCNDPVQPVQLVVLCVFLVDVLLVPDDSLSSSLSSHPSSPQWPFKKFKWKFFAQDIWGSKMKTKDFLVVGDLNVVLVSCVSNQNDPVVNVVCSVCSVQFGMWMWIWTDDPPWIKTKIKGAGDDDPDQKDWGIWMWIATSVDNVRIWIKTKIWHQDDPFDPAPDPLLRVLVVVVLVLLCVQPPSVVKIKIWMDIPVAPWTKIKIFSVSSQDFLLNSLVSLVSSCVVSVYPPVVSVVVCVSRRGWGFGMKMWTADRVRTIMIMTMTGHPVRVVRD